Protein AF-A0A844GEV7-F1 (afdb_monomer_lite)

Secondary structure (DSSP, 8-state):
--GGGS------TTPPPHHHHHHH-HHHHHHHHHHHHS--GGGHHHHHHHHHT-TTS-TTTT--SSS----S-HHHHHHHHHHHTS---EE-TTS-EESS--TTHHHHHHHHHHHHHHHHHHHHHHHTTTTTTTTTB-S-SSTTSSS--B-HHHHHHHHHHHHHH-HHHHHHHHHHHHHHHTT-HHHHHHHHHTT---TT--B--SS--EEE--SS--EEB--SB--EEE--BS--EEEE-TTSBEEEEE--BS--EEEE--TT--GGGEEEEEETTEEEEEEE-TTS-EEEEEEEEETSB-TTSSB-TT---EEEETTS-EEEHHHHHHHHHT---SS--EEE--SS-------SS--EEE---

Sequence (365 aa):
MDLYQLPDAIGFGQVHDLRTAMAGDATLRKMMEDFVAAPDKSVLDTIIYRWTGSDGVSPNSRDPSMIYGHVMDARQLVTLEHLSGRGYLGTWCWGARDPNPHGKAAPVLIAEYEKFKKFFNAELQAQTLYAEDLAFINSSFSSASQGMAIDYAAMQTSLTTLALSNPDRVKLITSVLWDLALYNQQLEQKLTEFGLLRPDAGFGSDEAETLFGNAQDDILQGNKGNDLLYGSAGNDTYQFRLGDGSDRIYDSLGNDVLIFLSPEIKPDRLRLTRDATTVWLNIQDANGLDTGDRVQIDSFFDFDGNVAEGLIESIRFADGSSWSYVDLVNRLISSSTAGDDQLYGTPLDDRISGLDGNDRLYGYA

InterPro domains:
  IPR001343 RTX calcium-binding nonapeptide repeat [PF00353] (203-237)
  IPR001343 RTX calcium-binding nonapeptide repeat [PF00353] (243-258)
  IPR001343 RTX calcium-binding nonapeptide repeat [PF00353] (337-363)
  IPR010566 Haemolysin-type calcium binding-related [PF06594] (290-325)
  IPR011049 Serralysin-like metalloprotease, C-terminal [G3DSA:2.150.10.10] (132-263)
  IPR011049 Serralysin-like metalloprotease, C-terminal [G3DSA:2.150.10.10] (264-365)
  IPR011049 Serralysin-like metalloprotease, C-terminal [SSF51120] (203-262)
  IPR011049 Serralysin-like metalloprotease, C-terminal [SSF51120] (254-363)

Radius of gyration: 26.7 Å; chains: 1; bounding box: 76×41×74 Å

Organism: NCBI:txid2675226

Foldseek 3Di:
DPLVLFFWAEAAQQFFIQSVLCVVDVVLVVVRVVCLVPPDLVCLLVSLLVRLVLNPPAQQPQADPDDDHRQGGVSLQSSVCNRHVHQDWDADPVGDIGSHDDDPRSVVSVVVSVLVSLLRVLSRCCSGVCVVLQVQFPDGNYPPDPDTRGPLVVNLVSLVVCCVVPVQVSVVVLQSQVSNCSVPVVSVVSCLVQQEDHQQGQEHDLEEHEYEHHQEAEEHEHAAYAYEYEHEHYAYEYEDEQRNAHYEYAYFYHQYEYEYQYLQFDPVQWQWEDDQQKIKTFGAGPVRHTSNYIYIQGRCDDNLQHGHRSNHQKYAYNVGDIDGSVNVLVCQQANADQEEEEGEHHQDDDDHDNHHYNYHYYYHD

Structure (mmCIF, N/CA/C/O backbone):
data_AF-A0A844GEV7-F1
#
_entry.id   AF-A0A844GEV7-F1
#
loop_
_atom_site.group_PDB
_atom_site.id
_atom_site.type_symbol
_atom_site.label_atom_id
_atom_site.label_alt_id
_atom_site.label_comp_id
_atom_site.label_asym_id
_atom_site.label_entity_id
_atom_site.label_seq_id
_atom_site.pdbx_PDB_ins_code
_atom_site.Cartn_x
_atom_site.Cartn_y
_atom_site.Cartn_z
_atom_site.occupancy
_atom_site.B_iso_or_equiv
_atom_site.auth_seq_id
_atom_site.auth_comp_id
_atom_site.auth_asym_id
_atom_site.auth_atom_id
_atom_site.pdbx_PDB_model_num
ATOM 1 N N . MET A 1 1 ? 3.409 2.345 32.449 1.00 71.44 1 MET A N 1
ATOM 2 C CA . MET A 1 1 ? 3.868 3.498 31.637 1.00 71.44 1 MET A CA 1
ATOM 3 C C . MET A 1 1 ? 3.113 4.742 32.101 1.00 71.44 1 MET A C 1
ATOM 5 O O . MET A 1 1 ? 2.036 4.567 32.670 1.00 71.44 1 MET A O 1
ATOM 9 N N . ASP A 1 2 ? 3.624 5.969 31.943 1.00 87.31 2 ASP A N 1
ATOM 10 C CA . ASP A 1 2 ? 2.756 7.148 32.148 1.00 87.31 2 ASP A CA 1
ATOM 11 C C . ASP A 1 2 ? 1.681 7.187 31.043 1.00 87.31 2 ASP A C 1
ATOM 13 O O . ASP A 1 2 ? 1.944 6.766 29.920 1.00 87.31 2 ASP A O 1
ATOM 17 N N . LEU A 1 3 ? 0.466 7.655 31.342 1.00 87.81 3 LEU A N 1
ATOM 18 C CA . LEU A 1 3 ? -0.647 7.665 30.383 1.00 87.81 3 LEU A CA 1
ATOM 19 C C . LEU A 1 3 ? -0.323 8.517 29.143 1.00 87.81 3 LEU A C 1
ATOM 21 O O . LEU A 1 3 ? -0.722 8.168 28.037 1.00 87.81 3 LEU A O 1
ATOM 25 N N . TYR A 1 4 ? 0.442 9.598 29.314 1.00 86.19 4 TYR A N 1
ATOM 26 C CA . TYR A 1 4 ? 0.881 10.465 28.214 1.00 86.19 4 TYR A CA 1
ATOM 27 C C . TYR A 1 4 ? 1.943 9.834 27.307 1.00 86.19 4 TYR A C 1
ATOM 29 O O . TYR A 1 4 ? 2.192 10.350 26.223 1.00 86.19 4 TYR A O 1
ATOM 37 N N . GLN A 1 5 ? 2.564 8.735 27.739 1.00 88.31 5 GLN A N 1
ATOM 38 C CA . GLN A 1 5 ? 3.528 7.976 26.941 1.00 88.31 5 GLN A CA 1
ATOM 39 C C . GLN A 1 5 ? 2.863 6.866 26.116 1.00 88.31 5 GLN A C 1
ATOM 41 O O . GLN A 1 5 ? 3.530 6.250 25.291 1.00 88.31 5 GLN A O 1
ATOM 46 N N . LEU A 1 6 ? 1.575 6.589 26.347 1.00 94.56 6 LEU A N 1
ATOM 47 C CA . LEU A 1 6 ? 0.805 5.656 25.530 1.00 94.56 6 LEU A CA 1
ATOM 48 C C . LEU A 1 6 ? 0.245 6.368 24.290 1.00 94.56 6 LEU A C 1
ATOM 50 O O . LEU A 1 6 ? -0.102 7.557 24.378 1.00 94.56 6 LEU A O 1
ATOM 54 N N . PRO A 1 7 ? 0.136 5.657 23.152 1.00 94.62 7 PRO A N 1
ATOM 55 C CA . PRO A 1 7 ? -0.445 6.212 21.937 1.00 94.62 7 PRO A CA 1
ATOM 56 C C . PRO A 1 7 ? -1.907 6.614 22.164 1.00 94.62 7 PRO A C 1
ATOM 58 O O . PRO A 1 7 ? -2.608 6.043 23.005 1.00 94.62 7 PRO A O 1
ATOM 61 N N . ASP A 1 8 ? -2.344 7.623 21.420 1.00 94.75 8 ASP A N 1
ATOM 62 C CA . ASP A 1 8 ? -3.741 8.055 21.358 1.00 94.75 8 ASP A CA 1
ATOM 63 C C . ASP A 1 8 ? -4.373 7.640 20.022 1.00 94.75 8 ASP A C 1
ATOM 65 O O . ASP A 1 8 ? -3.666 7.257 19.092 1.00 94.75 8 ASP A O 1
ATOM 69 N N . ALA A 1 9 ? -5.692 7.705 19.924 1.00 95.25 9 ALA A N 1
ATOM 70 C CA . ALA A 1 9 ? -6.426 7.466 18.687 1.00 95.25 9 ALA A CA 1
ATOM 71 C C . ALA A 1 9 ? -7.697 8.311 18.695 1.00 95.25 9 ALA A C 1
ATOM 73 O O . ALA A 1 9 ? -8.333 8.477 19.747 1.00 95.25 9 ALA A O 1
ATOM 74 N N . ILE A 1 10 ? -8.065 8.840 17.529 1.00 92.62 10 ILE A N 1
ATOM 75 C CA . ILE A 1 10 ? -9.173 9.785 17.416 1.00 92.62 10 ILE A CA 1
ATOM 76 C C . ILE A 1 10 ? -10.499 9.063 17.677 1.00 92.62 10 ILE A C 1
ATOM 78 O O . ILE A 1 10 ? -10.861 8.097 17.004 1.00 92.62 10 ILE A O 1
ATOM 82 N N . GLY A 1 11 ? -11.256 9.563 18.654 1.00 92.44 11 GLY A N 1
ATOM 83 C CA . GLY A 1 11 ? -12.633 9.147 18.882 1.00 92.44 11 GLY A CA 1
ATOM 84 C C . GLY A 1 11 ? -13.587 9.802 17.880 1.00 92.44 11 GLY A C 1
ATOM 85 O O . GLY A 1 11 ? -13.490 10.998 17.600 1.00 92.44 11 GLY A O 1
ATOM 86 N N . PHE A 1 12 ? -14.543 9.031 17.361 1.00 92.62 12 PHE A N 1
ATOM 87 C CA . PHE A 1 12 ? -15.602 9.525 16.477 1.00 92.62 12 PHE A CA 1
ATOM 88 C C . PHE A 1 12 ? -16.979 9.364 17.121 1.00 92.62 12 PHE A C 1
ATOM 90 O O . PHE A 1 12 ? -17.209 8.453 17.917 1.00 92.62 12 PHE A O 1
ATOM 97 N N . GLY A 1 13 ? -17.919 10.229 16.731 1.00 93.50 13 GLY A N 1
ATOM 98 C CA . GLY A 1 13 ? -19.323 10.107 17.118 1.00 93.50 13 GLY A CA 1
ATOM 99 C C . GLY A 1 13 ? -19.510 10.140 18.634 1.00 93.50 13 GLY A C 1
ATOM 100 O O . GLY A 1 13 ? -19.402 11.197 19.251 1.00 93.50 13 GLY A O 1
ATOM 101 N N . GLN A 1 14 ? -19.847 8.990 19.218 1.00 95.25 14 GLN A N 1
ATOM 102 C CA . GLN A 1 14 ? -20.071 8.824 20.660 1.00 95.25 14 GLN A CA 1
ATOM 103 C C . GLN A 1 14 ? -18.844 8.284 21.410 1.00 95.25 14 GLN A C 1
ATOM 105 O O . GLN A 1 14 ? -18.887 8.153 22.632 1.00 95.25 14 GLN A O 1
ATOM 110 N N . VAL A 1 15 ? -17.765 7.953 20.701 1.00 96.88 15 VAL A N 1
ATOM 111 C CA . VAL A 1 15 ? -16.545 7.380 21.271 1.00 96.88 15 VAL A CA 1
ATOM 112 C C . VAL A 1 15 ? -15.576 8.507 21.629 1.00 96.88 15 VAL A C 1
ATOM 114 O O . VAL A 1 15 ? -15.276 9.364 20.802 1.00 96.88 15 VAL A O 1
ATOM 117 N N . HIS A 1 16 ? -15.082 8.510 22.867 1.00 96.06 16 HIS A N 1
ATOM 118 C CA . HIS A 1 16 ? -14.015 9.418 23.293 1.00 96.06 16 HIS A CA 1
ATOM 119 C C . HIS A 1 16 ? -12.656 8.970 22.747 1.00 96.06 16 HIS A C 1
ATOM 121 O O . HIS A 1 16 ? -12.431 7.772 22.576 1.00 96.06 16 HIS A O 1
ATOM 127 N N . ASP A 1 17 ? -11.731 9.917 22.570 1.00 96.00 17 ASP A N 1
ATOM 128 C CA . ASP A 1 17 ? -10.331 9.616 22.241 1.00 96.00 17 ASP A CA 1
ATOM 129 C C . ASP A 1 17 ? -9.760 8.531 23.164 1.00 96.00 17 ASP A C 1
ATOM 131 O O . ASP A 1 17 ? -10.066 8.488 24.367 1.00 96.00 17 ASP A O 1
ATOM 135 N N . LEU A 1 18 ? -8.922 7.660 22.606 1.00 97.25 18 LEU A N 1
ATOM 136 C CA . LEU A 1 18 ? -8.413 6.470 23.286 1.00 97.25 18 LEU A CA 1
ATOM 137 C C . LEU A 1 18 ? -7.748 6.803 24.623 1.00 97.25 18 LEU A C 1
ATOM 139 O O . LEU A 1 18 ? -8.006 6.134 25.626 1.00 97.25 18 LEU A O 1
ATOM 143 N N . ARG A 1 19 ? -6.945 7.866 24.688 1.00 95.25 19 ARG A N 1
ATOM 144 C CA . ARG A 1 19 ? -6.282 8.282 25.928 1.00 95.25 19 ARG A CA 1
ATOM 145 C C . ARG A 1 19 ? -7.276 8.737 26.990 1.00 95.25 19 ARG A C 1
ATOM 147 O O . ARG A 1 19 ? -7.096 8.419 28.168 1.00 95.25 19 ARG A O 1
ATOM 154 N N . THR A 1 20 ? -8.343 9.424 26.588 1.00 95.44 20 THR A N 1
ATOM 155 C CA . THR A 1 20 ? -9.432 9.808 27.499 1.00 95.44 20 THR A CA 1
ATOM 156 C C . THR A 1 20 ? -10.155 8.570 28.031 1.00 95.44 20 THR A C 1
ATOM 158 O O . THR A 1 20 ? -10.410 8.485 29.231 1.00 95.44 20 THR A O 1
ATOM 161 N N . ALA A 1 21 ? -10.420 7.573 27.181 1.00 97.25 21 ALA A N 1
ATOM 162 C CA . ALA A 1 21 ? -11.022 6.312 27.609 1.00 97.25 21 ALA A CA 1
ATOM 163 C C . ALA A 1 21 ? -10.110 5.529 28.576 1.00 97.25 21 ALA A C 1
ATOM 165 O O . ALA A 1 21 ? -10.558 5.095 29.638 1.00 97.25 21 ALA A O 1
ATOM 166 N N . MET A 1 22 ? -8.810 5.420 28.277 1.00 98.06 22 MET A N 1
ATOM 167 C CA . MET A 1 22 ? -7.817 4.762 29.141 1.00 98.06 22 MET A CA 1
ATOM 168 C C . MET A 1 22 ? -7.679 5.417 30.523 1.00 98.06 22 MET A C 1
ATOM 170 O O . MET A 1 22 ? -7.333 4.738 31.491 1.00 98.06 22 MET A O 1
ATOM 174 N N . ALA A 1 23 ? -7.949 6.721 30.648 1.00 96.62 23 ALA A N 1
ATOM 175 C CA . ALA A 1 23 ? -7.934 7.403 31.943 1.00 96.62 23 ALA A CA 1
ATOM 176 C C . ALA A 1 23 ? -9.019 6.870 32.899 1.00 96.62 23 ALA A C 1
ATOM 178 O O . ALA A 1 23 ? -8.811 6.857 34.114 1.00 96.62 23 ALA A O 1
ATOM 179 N N . GLY A 1 24 ? -10.160 6.428 32.356 1.00 96.38 24 GLY A N 1
ATOM 180 C CA . GLY A 1 24 ? -11.280 5.853 33.106 1.00 96.38 24 GLY A CA 1
ATOM 181 C C . GLY A 1 24 ? -11.317 4.320 33.134 1.00 96.38 24 GLY A C 1
ATOM 182 O O . GLY A 1 24 ? -12.058 3.755 33.937 1.00 96.38 24 GLY A O 1
ATOM 183 N N . ASP A 1 25 ? -10.524 3.646 32.297 1.00 97.88 25 ASP A N 1
ATOM 184 C CA . ASP A 1 25 ? -10.531 2.190 32.137 1.00 97.88 25 ASP A CA 1
ATOM 185 C C . ASP A 1 25 ? -9.122 1.588 32.280 1.00 97.88 25 ASP A C 1
ATOM 187 O O . ASP A 1 25 ? -8.310 1.570 31.350 1.00 97.88 25 ASP A O 1
ATOM 191 N N . ALA A 1 26 ? -8.843 1.042 33.468 1.00 97.38 26 ALA A N 1
ATOM 192 C CA . ALA A 1 26 ? -7.559 0.415 33.779 1.00 97.38 26 ALA A CA 1
ATOM 193 C C . ALA A 1 26 ? -7.278 -0.849 32.946 1.00 97.38 26 ALA A C 1
ATOM 195 O O . ALA A 1 26 ? -6.114 -1.167 32.701 1.00 97.38 26 ALA A O 1
ATOM 196 N N . THR A 1 27 ? -8.316 -1.565 32.504 1.00 98.00 27 THR A N 1
ATOM 197 C CA . THR A 1 27 ? -8.167 -2.753 31.656 1.00 98.00 27 THR A CA 1
ATOM 198 C C . THR A 1 27 ? -7.752 -2.345 30.251 1.00 98.00 27 THR A C 1
ATOM 200 O O . THR A 1 27 ? -6.778 -2.887 29.734 1.00 98.00 27 THR A O 1
ATOM 203 N N . LEU A 1 28 ? -8.420 -1.346 29.666 1.00 98.38 28 LEU A N 1
ATOM 204 C CA . LEU A 1 28 ? -8.047 -0.805 28.358 1.00 98.38 28 LEU A CA 1
ATOM 205 C C . LEU A 1 28 ? -6.627 -0.228 28.377 1.00 98.38 28 LEU A C 1
ATOM 207 O O . LEU A 1 28 ? -5.833 -0.508 27.481 1.00 98.38 28 LEU A O 1
ATOM 211 N N . ARG A 1 29 ? -6.274 0.510 29.439 1.00 98.12 29 ARG A N 1
ATOM 212 C CA . ARG A 1 29 ? -4.904 1.005 29.631 1.00 98.12 29 ARG A CA 1
ATOM 213 C C . ARG A 1 29 ? -3.891 -0.136 29.628 1.00 98.12 29 ARG A C 1
ATOM 215 O O . ARG A 1 29 ? -2.870 -0.031 28.957 1.00 98.12 29 ARG A O 1
ATOM 222 N N . LYS A 1 30 ? -4.164 -1.219 30.361 1.00 97.75 30 LYS A N 1
ATOM 223 C CA . LYS A 1 30 ? -3.258 -2.370 30.426 1.00 97.75 30 LYS A CA 1
ATOM 224 C C . LYS A 1 30 ? -3.105 -3.056 29.066 1.00 97.75 30 LYS A C 1
ATOM 226 O O . LYS A 1 30 ? -1.983 -3.360 28.680 1.00 97.75 30 LYS A O 1
ATOM 231 N N . MET A 1 31 ? -4.198 -3.227 28.321 1.00 98.06 31 MET A N 1
ATOM 232 C CA . MET A 1 31 ? -4.149 -3.767 26.957 1.00 98.06 31 MET A CA 1
ATOM 233 C C . MET A 1 31 ? -3.247 -2.928 26.042 1.00 98.06 31 MET A C 1
ATOM 235 O O . MET A 1 31 ? -2.478 -3.488 25.267 1.00 98.06 31 MET A O 1
ATOM 239 N N . MET A 1 32 ? -3.299 -1.597 26.159 1.00 97.81 32 MET A N 1
ATOM 240 C CA . MET A 1 32 ? -2.444 -0.709 25.369 1.00 97.81 32 MET A CA 1
ATOM 241 C C . MET A 1 32 ? -0.977 -0.749 25.815 1.00 97.81 32 MET A C 1
ATOM 243 O O . MET A 1 32 ? -0.087 -0.756 24.972 1.00 97.81 32 MET A O 1
ATOM 247 N N . GLU A 1 33 ? -0.703 -0.826 27.122 1.00 96.81 33 GLU A N 1
ATOM 248 C CA . GLU A 1 33 ? 0.663 -1.042 27.628 1.00 96.81 33 GLU A CA 1
ATOM 249 C C . GLU A 1 33 ? 1.269 -2.343 27.080 1.00 96.81 33 GLU A C 1
ATOM 251 O O . GLU A 1 33 ? 2.434 -2.354 26.682 1.00 96.81 33 GLU A O 1
ATOM 256 N N . ASP A 1 34 ? 0.480 -3.420 27.034 1.00 96.50 34 ASP A N 1
ATOM 257 C CA . ASP A 1 34 ? 0.918 -4.715 26.508 1.00 96.50 34 ASP A CA 1
ATOM 258 C C . ASP A 1 34 ? 1.128 -4.667 24.986 1.00 96.50 34 ASP A C 1
ATOM 260 O O . ASP A 1 34 ? 2.153 -5.144 24.502 1.00 96.50 34 ASP A O 1
ATOM 264 N N . PHE A 1 35 ? 0.223 -4.018 24.242 1.00 95.69 35 PHE A N 1
ATOM 265 C CA . PHE A 1 35 ? 0.368 -3.819 22.796 1.00 95.69 35 PHE A CA 1
ATOM 266 C C . PHE A 1 35 ? 1.614 -2.996 22.445 1.00 95.69 35 PHE A C 1
ATOM 268 O O . PHE A 1 35 ? 2.345 -3.352 21.530 1.00 95.69 35 PHE A O 1
ATOM 275 N N . VAL A 1 36 ? 1.905 -1.918 23.180 1.00 94.38 36 VAL A N 1
ATOM 276 C CA . VAL A 1 36 ? 3.114 -1.106 22.949 1.00 94.38 36 VAL A CA 1
ATOM 277 C C . VAL A 1 36 ? 4.386 -1.904 23.244 1.00 94.38 36 VAL A C 1
ATOM 279 O O . VAL A 1 36 ? 5.380 -1.762 22.534 1.00 94.38 36 VAL A O 1
ATOM 282 N N . ALA A 1 37 ? 4.371 -2.746 24.280 1.00 94.31 37 ALA A N 1
ATOM 283 C CA . ALA A 1 37 ? 5.520 -3.572 24.639 1.00 94.31 37 ALA A CA 1
ATOM 284 C C . ALA A 1 37 ? 5.788 -4.697 23.624 1.00 94.31 37 ALA A C 1
ATOM 286 O O . ALA A 1 37 ? 6.946 -5.044 23.389 1.00 94.31 37 ALA A O 1
ATOM 287 N N . ALA A 1 38 ? 4.733 -5.266 23.037 1.00 93.62 38 ALA A N 1
ATOM 288 C CA . ALA A 1 38 ? 4.812 -6.316 22.028 1.00 93.62 38 ALA A CA 1
ATOM 289 C C . ALA A 1 38 ? 3.649 -6.179 21.026 1.00 93.62 38 ALA A C 1
ATOM 291 O O . ALA A 1 38 ? 2.594 -6.786 21.231 1.00 93.62 38 ALA A O 1
ATOM 292 N N . PRO A 1 39 ? 3.823 -5.391 19.946 1.00 89.00 39 PRO A N 1
ATOM 293 C CA . PRO A 1 39 ? 2.755 -5.153 18.981 1.00 89.00 39 PRO A CA 1
ATOM 294 C C . PRO A 1 39 ? 2.286 -6.446 18.313 1.00 89.00 39 PRO A C 1
ATOM 296 O O . PRO A 1 39 ? 3.057 -7.125 17.636 1.00 89.00 39 PRO A O 1
ATOM 299 N N . ASP A 1 40 ? 1.001 -6.759 18.469 1.00 87.94 40 ASP A N 1
ATOM 300 C CA . ASP A 1 40 ? 0.340 -7.898 17.835 1.00 87.94 40 ASP A CA 1
ATOM 301 C C . ASP A 1 40 ? -0.991 -7.444 17.227 1.00 87.94 40 ASP A C 1
ATOM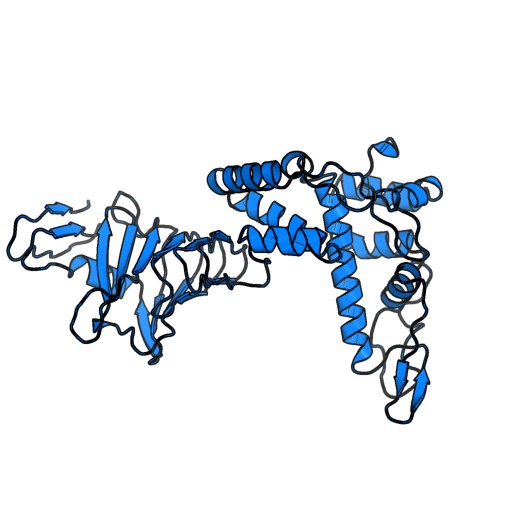 303 O O . ASP A 1 40 ? -1.913 -7.022 17.925 1.00 87.94 40 ASP A O 1
ATOM 307 N N . LYS A 1 41 ? -1.115 -7.537 15.900 1.00 83.81 41 LYS A N 1
ATOM 308 C CA . LYS A 1 41 ? -2.342 -7.139 15.199 1.00 83.81 41 LYS A CA 1
ATOM 309 C C . LYS A 1 41 ? -3.538 -8.026 15.566 1.00 83.81 41 LYS A C 1
ATOM 311 O O . LYS A 1 41 ? -4.676 -7.585 15.423 1.00 83.81 41 LYS A O 1
ATOM 316 N N . SER A 1 42 ? -3.308 -9.244 16.065 1.00 89.88 42 SER A N 1
ATOM 317 C CA . SER A 1 42 ? -4.376 -10.180 16.433 1.00 89.88 42 SER A CA 1
ATOM 318 C C . SER A 1 42 ? -5.225 -9.692 17.615 1.00 89.88 42 SER A C 1
ATOM 320 O O . SER A 1 42 ? -6.397 -10.056 17.725 1.00 89.88 42 SER A O 1
ATOM 322 N N . VAL A 1 43 ? -4.680 -8.815 18.469 1.00 96.75 43 VAL A N 1
ATOM 323 C CA . VAL A 1 43 ? -5.401 -8.282 19.637 1.00 96.75 43 VAL A CA 1
ATOM 324 C C . VAL A 1 43 ? -6.212 -7.019 19.336 1.00 96.75 43 VAL A C 1
ATOM 326 O O . VAL A 1 43 ? -6.990 -6.584 20.188 1.00 96.75 43 VAL A O 1
ATOM 329 N N . LEU A 1 44 ? -6.076 -6.438 18.137 1.00 97.06 44 LEU A N 1
ATOM 330 C CA . LEU A 1 44 ? -6.694 -5.154 17.786 1.00 97.06 44 LEU A CA 1
ATOM 331 C C . LEU A 1 44 ? -8.214 -5.174 17.927 1.00 97.06 44 LEU A C 1
ATOM 333 O O . LEU A 1 44 ? -8.765 -4.243 18.505 1.00 97.06 44 LEU A O 1
ATOM 337 N N . ASP A 1 45 ? -8.888 -6.239 17.485 1.00 98.19 45 ASP A N 1
ATOM 338 C CA . ASP A 1 45 ? -10.346 -6.348 17.623 1.00 98.19 45 ASP A CA 1
ATOM 339 C C . ASP A 1 45 ? -10.761 -6.263 19.102 1.00 98.19 45 ASP A C 1
ATOM 341 O O . ASP A 1 45 ? -11.693 -5.547 19.455 1.00 98.19 45 ASP A O 1
ATOM 345 N N . THR A 1 46 ? -10.020 -6.928 19.995 1.00 98.44 46 THR A N 1
ATOM 346 C CA . THR A 1 46 ? -10.304 -6.920 21.441 1.00 98.44 46 THR A CA 1
ATOM 347 C C . THR A 1 46 ? -10.124 -5.525 22.039 1.00 98.44 46 THR A C 1
ATOM 349 O O . THR A 1 46 ? -10.965 -5.076 22.820 1.00 98.44 46 THR A O 1
ATOM 352 N N . ILE A 1 47 ? -9.058 -4.822 21.646 1.00 98.75 47 ILE A N 1
ATOM 353 C CA . ILE A 1 47 ? -8.794 -3.444 22.075 1.00 98.75 47 ILE A CA 1
ATOM 354 C C . ILE A 1 47 ? -9.896 -2.513 21.566 1.00 98.75 47 ILE A C 1
ATOM 356 O O . ILE A 1 47 ? -10.467 -1.759 22.352 1.00 98.75 47 ILE A O 1
ATOM 360 N N . ILE A 1 48 ? -10.233 -2.597 20.277 1.00 98.81 48 ILE A N 1
ATOM 361 C CA . ILE A 1 48 ? -11.271 -1.780 19.642 1.00 98.81 48 ILE A CA 1
ATOM 362 C C . ILE A 1 48 ? -12.620 -2.017 20.320 1.00 98.81 48 ILE A C 1
ATOM 364 O O . ILE A 1 48 ? -13.307 -1.053 20.659 1.00 98.81 48 ILE A O 1
ATOM 368 N N . TYR A 1 49 ? -13.007 -3.270 20.569 1.00 98.81 49 TYR A N 1
ATOM 369 C CA . TYR A 1 49 ? -14.280 -3.567 21.224 1.00 98.81 49 TYR A CA 1
ATOM 370 C C . TYR A 1 49 ? -14.338 -3.006 22.640 1.00 98.81 49 TYR A C 1
ATOM 372 O O . TYR A 1 49 ? -15.358 -2.441 23.032 1.00 98.81 49 TYR A O 1
ATOM 380 N N . ARG A 1 50 ? -13.243 -3.097 23.402 1.00 98.62 50 ARG A N 1
ATOM 381 C CA . ARG A 1 50 ? -13.192 -2.520 24.747 1.00 98.62 50 ARG A CA 1
ATOM 382 C C . ARG A 1 50 ? -13.251 -0.995 24.709 1.00 98.62 50 ARG A C 1
ATOM 384 O O . ARG A 1 50 ? -14.029 -0.397 25.444 1.00 98.62 50 ARG A O 1
ATOM 391 N N . TRP A 1 51 ? -12.459 -0.377 23.836 1.00 98.69 51 TRP A N 1
ATOM 392 C CA . TRP A 1 51 ? -12.397 1.075 23.678 1.00 98.69 51 TRP A CA 1
ATOM 393 C C . TRP A 1 51 ? -13.739 1.668 23.245 1.00 98.69 51 TRP A C 1
ATOM 395 O O . TRP A 1 51 ? -14.196 2.659 23.810 1.00 98.69 51 TRP A O 1
ATOM 405 N N . THR A 1 52 ? -14.399 1.027 22.282 1.00 98.38 52 THR A N 1
ATOM 406 C CA . THR A 1 52 ? -15.684 1.487 21.742 1.00 98.38 52 THR A CA 1
ATOM 407 C C . THR A 1 52 ? -16.886 1.018 22.565 1.00 98.38 52 THR A C 1
ATOM 409 O O . THR A 1 52 ? -18.011 1.409 22.262 1.00 98.38 52 THR A O 1
ATOM 412 N N . GLY A 1 53 ? -16.683 0.210 23.612 1.00 97.94 53 GLY A N 1
ATOM 413 C CA . GLY A 1 53 ? -17.744 -0.275 24.500 1.00 97.94 53 GLY A CA 1
ATOM 414 C C . GLY A 1 53 ? -18.645 -1.354 23.887 1.00 97.94 53 GLY A C 1
ATOM 415 O O . GLY A 1 53 ? -19.798 -1.490 24.295 1.00 97.94 53 GLY A O 1
ATOM 416 N N . SER A 1 54 ? -18.158 -2.101 22.892 1.00 98.25 54 SER A N 1
ATOM 417 C CA . SER A 1 54 ? -18.879 -3.218 22.263 1.00 98.25 54 SER A CA 1
ATOM 418 C C . SER A 1 54 ? -18.432 -4.601 22.762 1.00 98.25 54 SER A C 1
ATOM 420 O O . SER A 1 54 ? -19.042 -5.603 22.401 1.00 98.25 54 SER A O 1
ATOM 422 N N . ASP A 1 55 ? -17.432 -4.691 23.641 1.00 97.94 55 ASP A N 1
ATOM 423 C CA . ASP A 1 55 ? -16.883 -5.944 24.190 1.00 97.94 55 ASP A CA 1
ATOM 424 C C . ASP A 1 55 ? -17.909 -6.826 24.926 1.00 97.94 55 ASP A C 1
ATOM 426 O O . ASP A 1 55 ? -17.795 -8.053 24.906 1.00 97.94 55 ASP A O 1
ATOM 430 N N . GLY A 1 56 ? -18.937 -6.223 25.529 1.00 97.56 56 GLY A N 1
ATOM 431 C CA . GLY A 1 56 ? -20.045 -6.931 26.183 1.00 97.56 56 GLY A CA 1
ATOM 432 C C . GLY A 1 56 ? -21.142 -7.459 25.245 1.00 97.56 56 GLY A C 1
ATOM 433 O O . GLY A 1 56 ? -22.076 -8.117 25.711 1.00 97.56 56 GLY A O 1
ATOM 434 N N . VAL A 1 57 ? -21.078 -7.171 23.942 1.00 98.19 57 VAL A N 1
ATOM 435 C CA . VAL A 1 57 ? -22.105 -7.574 22.967 1.00 98.19 57 VAL A CA 1
ATOM 436 C C . VAL A 1 57 ? -21.886 -9.026 22.537 1.00 98.19 57 VAL A C 1
ATOM 438 O O . VAL A 1 57 ? -20.789 -9.427 22.152 1.00 98.19 57 VAL A O 1
ATOM 441 N N . SER A 1 58 ? -22.948 -9.839 22.571 1.00 97.94 58 SER A N 1
ATOM 442 C CA . SER A 1 58 ? -22.876 -11.222 22.086 1.00 97.94 58 SER A CA 1
ATOM 443 C C . SER A 1 58 ? -22.717 -11.244 20.556 1.00 97.94 58 SER A C 1
ATOM 445 O O . SER A 1 58 ? -23.533 -10.599 19.890 1.00 97.94 58 SER A O 1
ATOM 447 N N . PRO A 1 59 ? -21.760 -12.007 19.982 1.00 96.62 59 PRO A N 1
ATOM 448 C CA . PRO A 1 59 ? -21.440 -11.968 18.547 1.00 96.62 59 PRO A CA 1
ATOM 449 C C . PRO A 1 59 ? -22.625 -12.213 17.606 1.00 96.62 59 PRO A C 1
ATOM 451 O O . PRO A 1 59 ? -22.671 -11.649 16.521 1.00 96.62 59 PRO A O 1
ATOM 454 N N . ASN A 1 60 ? -23.616 -12.994 18.042 1.00 95.94 60 ASN A N 1
ATOM 455 C CA . ASN A 1 60 ? -24.771 -13.372 17.219 1.00 95.94 60 ASN A CA 1
ATOM 456 C C . ASN A 1 60 ? -26.031 -12.551 17.560 1.00 95.94 60 ASN A C 1
ATOM 458 O O . ASN A 1 60 ? -27.109 -12.795 17.027 1.00 95.94 60 ASN A O 1
ATOM 462 N N . SER A 1 61 ? -25.937 -11.583 18.481 1.00 95.94 61 SER A N 1
ATOM 463 C CA . SER A 1 61 ? -27.105 -10.821 18.966 1.00 95.94 61 SER A CA 1
ATOM 464 C C . SER A 1 61 ? -27.742 -9.908 17.918 1.00 95.94 61 SER A C 1
ATOM 466 O O . SER A 1 61 ? -28.866 -9.443 18.110 1.00 95.94 61 SER A O 1
ATOM 468 N N . ARG A 1 62 ? -27.033 -9.654 16.816 1.00 95.19 62 ARG A N 1
ATOM 469 C CA . ARG A 1 62 ? -27.483 -8.834 15.687 1.00 95.19 62 ARG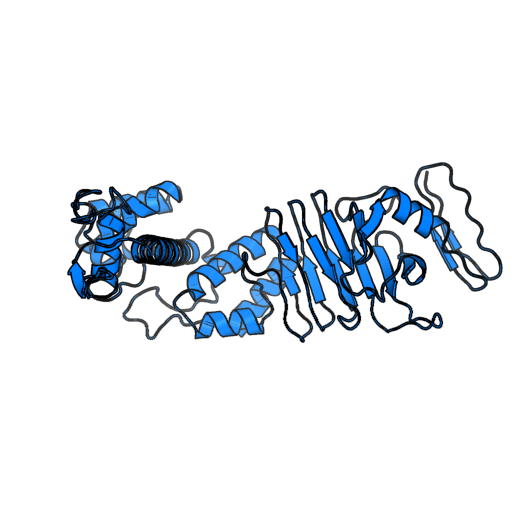 A CA 1
ATOM 470 C C . ARG A 1 62 ? -27.627 -9.655 14.407 1.00 95.19 62 ARG A C 1
ATOM 472 O O . ARG A 1 62 ? -27.560 -9.098 13.316 1.00 95.19 62 ARG A O 1
ATOM 479 N N . ASP A 1 63 ? -27.851 -10.962 14.534 1.00 94.25 63 ASP A N 1
ATOM 480 C CA . ASP A 1 63 ? -28.169 -11.803 13.384 1.00 94.25 63 ASP A CA 1
ATOM 481 C C . ASP A 1 63 ? -29.521 -11.393 12.758 1.00 94.25 63 ASP A C 1
ATOM 483 O O . ASP A 1 63 ? -30.456 -11.012 13.478 1.00 94.25 63 ASP A O 1
ATOM 487 N N . PRO A 1 64 ? -29.648 -11.453 11.419 1.00 88.44 64 PRO A N 1
ATOM 488 C CA . PRO A 1 64 ? -30.892 -11.204 10.706 1.00 88.44 64 PRO A CA 1
ATOM 489 C C . PRO A 1 64 ? -32.070 -11.955 11.323 1.00 88.44 64 PRO A C 1
ATOM 491 O O . PRO A 1 64 ? -31.996 -13.147 11.617 1.00 88.44 64 PRO A O 1
ATOM 494 N N . SER A 1 65 ? -33.206 -11.271 11.449 1.00 82.25 65 SER A N 1
ATOM 495 C CA . SER A 1 65 ? -34.422 -11.880 11.999 1.00 82.25 65 SER A CA 1
ATOM 496 C C . SER A 1 65 ? -35.070 -12.914 11.062 1.00 82.25 65 SER A C 1
ATOM 498 O O . SER A 1 65 ? -35.955 -13.665 11.477 1.00 82.25 65 SER A O 1
ATOM 500 N N . MET A 1 66 ? -34.664 -12.938 9.786 1.00 84.25 66 MET A N 1
ATOM 501 C CA . MET A 1 66 ? -35.275 -13.727 8.713 1.00 84.25 66 MET A CA 1
ATOM 502 C C . MET A 1 66 ? -34.241 -14.135 7.652 1.00 84.25 66 MET A C 1
ATOM 504 O O . MET A 1 66 ? -33.243 -13.447 7.466 1.00 84.25 66 MET A O 1
ATOM 508 N N . ILE A 1 67 ? -34.553 -15.188 6.879 1.00 85.31 67 ILE A N 1
ATOM 509 C CA . ILE A 1 67 ? -33.866 -15.673 5.656 1.00 85.31 67 ILE A CA 1
ATOM 510 C C . ILE A 1 67 ? -32.414 -16.130 5.843 1.00 85.31 67 ILE A C 1
ATOM 512 O O . ILE A 1 67 ? -32.083 -17.263 5.501 1.00 85.31 67 ILE A O 1
ATOM 516 N N . TYR A 1 68 ? -31.545 -15.243 6.306 1.00 82.50 68 TYR A N 1
ATOM 517 C CA . TYR A 1 68 ? -30.121 -15.481 6.466 1.00 82.50 68 TYR A CA 1
ATOM 518 C C . TYR A 1 68 ? -29.822 -15.976 7.885 1.00 82.50 68 TYR A C 1
ATOM 520 O O . TYR A 1 68 ? -30.544 -15.654 8.826 1.00 82.50 68 TYR A O 1
ATOM 528 N N . GLY A 1 69 ? -28.764 -16.776 8.021 1.00 87.75 69 GLY A N 1
ATOM 529 C CA . GLY A 1 69 ? -28.192 -17.122 9.323 1.00 87.75 69 GLY A CA 1
ATOM 530 C C . GLY A 1 69 ? -27.253 -16.023 9.821 1.00 87.75 69 GLY A C 1
ATOM 531 O O . GLY A 1 69 ? -27.462 -14.845 9.543 1.00 87.75 69 GLY A O 1
ATOM 532 N N . HIS A 1 70 ? -26.183 -16.420 10.504 1.00 93.19 70 HIS A N 1
ATOM 533 C CA . HIS A 1 70 ? -25.124 -15.503 10.913 1.00 93.19 70 HIS A CA 1
ATOM 534 C C . HIS A 1 70 ? -24.434 -14.861 9.700 1.00 93.19 70 HIS A C 1
ATOM 536 O O . HIS A 1 70 ? -24.080 -15.560 8.747 1.00 93.19 70 HIS A O 1
ATOM 542 N N . VAL A 1 71 ? -24.247 -13.539 9.734 1.00 92.00 71 VAL A N 1
ATOM 543 C CA . VAL A 1 71 ? -23.671 -12.770 8.611 1.00 92.00 71 VAL A CA 1
ATOM 544 C C . VAL A 1 71 ? -22.534 -11.833 9.004 1.00 92.00 71 VAL A C 1
ATOM 546 O O . VAL A 1 71 ? -21.764 -11.457 8.126 1.00 92.00 71 VAL A O 1
ATOM 549 N N . MET A 1 72 ? -22.430 -11.436 10.274 1.00 94.69 72 MET A N 1
ATOM 550 C CA . MET A 1 72 ? -21.321 -10.640 10.803 1.00 94.69 72 MET A CA 1
ATOM 551 C C . MET A 1 72 ? -21.297 -10.693 12.330 1.00 94.69 72 MET A C 1
ATOM 553 O O . MET A 1 72 ? -22.336 -10.902 12.955 1.00 94.69 72 MET A O 1
ATOM 557 N N . ASP A 1 73 ? -20.140 -10.419 12.928 1.00 97.38 73 ASP A N 1
ATOM 558 C CA . ASP A 1 73 ? -20.033 -10.253 14.375 1.00 97.38 73 ASP A CA 1
ATOM 559 C C . ASP A 1 73 ? -20.743 -8.962 14.819 1.00 97.38 73 ASP A C 1
ATOM 561 O O . ASP A 1 73 ? -20.412 -7.854 14.388 1.00 97.38 73 ASP A O 1
ATOM 565 N N . ALA A 1 74 ? -21.720 -9.092 15.712 1.00 98.06 74 ALA A N 1
ATOM 566 C CA . ALA A 1 74 ? -22.483 -7.977 16.259 1.00 98.06 74 ALA A CA 1
ATOM 567 C C . ALA A 1 74 ? -21.611 -6.902 16.928 1.00 98.06 74 ALA A C 1
ATOM 569 O O . ALA A 1 74 ? -22.000 -5.734 16.946 1.00 98.06 74 ALA A O 1
ATOM 570 N N . ARG A 1 75 ? -20.437 -7.263 17.462 1.00 98.69 75 ARG A N 1
ATOM 571 C CA . ARG A 1 75 ? -19.508 -6.311 18.089 1.00 98.69 75 ARG A CA 1
ATOM 572 C C . ARG A 1 75 ? -18.942 -5.327 17.072 1.00 98.69 75 ARG A C 1
ATOM 574 O O . ARG A 1 75 ? -18.852 -4.142 17.379 1.00 98.69 75 ARG A O 1
ATOM 581 N N . GLN A 1 76 ? -18.664 -5.786 15.848 1.00 98.56 76 GLN A N 1
ATOM 582 C CA . GLN A 1 76 ? -18.238 -4.925 14.738 1.00 98.56 76 GLN A CA 1
ATOM 583 C C . GLN A 1 76 ? -19.325 -3.907 14.391 1.00 98.56 76 GLN A C 1
ATOM 585 O O . GLN A 1 76 ? -19.046 -2.717 14.256 1.00 98.56 76 GLN A O 1
ATOM 590 N N . LEU A 1 77 ? -20.582 -4.360 14.307 1.00 98.38 77 LEU A N 1
ATOM 591 C CA . LEU A 1 77 ? -21.715 -3.479 14.029 1.00 98.38 77 LEU A CA 1
ATOM 592 C C . LEU A 1 77 ? -21.864 -2.409 15.109 1.00 98.38 77 LEU A C 1
ATOM 594 O O . LEU A 1 77 ? -21.933 -1.228 14.788 1.00 98.38 77 LEU A O 1
ATOM 598 N N . VAL A 1 78 ? -21.893 -2.816 16.380 1.00 98.56 78 VAL A N 1
ATOM 599 C CA . VAL A 1 78 ? -22.080 -1.885 17.501 1.00 98.56 78 VAL A CA 1
ATOM 600 C C . VAL A 1 78 ? -20.918 -0.893 17.593 1.00 98.56 78 VAL A C 1
ATOM 602 O O . VAL A 1 78 ? -21.148 0.288 17.842 1.00 98.56 78 VAL A O 1
ATOM 605 N N . THR A 1 79 ? -19.686 -1.323 17.300 1.00 98.69 79 THR A N 1
ATOM 606 C CA . THR A 1 79 ? -18.544 -0.410 17.160 1.00 98.69 79 THR A CA 1
ATOM 607 C C . THR A 1 79 ? -18.810 0.669 16.104 1.00 98.69 79 THR A C 1
ATOM 609 O O . THR A 1 79 ? -18.662 1.854 16.405 1.00 98.69 79 THR A O 1
ATOM 612 N N . LEU A 1 80 ? -19.261 0.304 14.899 1.00 98.44 80 LEU A N 1
ATOM 613 C CA . LEU A 1 80 ? -19.593 1.281 13.850 1.00 98.44 80 LEU A CA 1
ATOM 614 C C . LEU A 1 80 ? -20.760 2.202 14.245 1.00 98.44 80 LEU A C 1
ATOM 616 O O . LEU A 1 80 ? -20.756 3.392 13.921 1.00 98.44 80 LEU A O 1
ATOM 620 N N . GLU A 1 81 ? -21.756 1.683 14.964 1.00 98.38 81 GLU A N 1
ATOM 621 C CA . GLU A 1 81 ? -22.884 2.477 15.463 1.00 98.38 81 GLU A CA 1
ATOM 622 C C . GLU A 1 81 ? -22.427 3.540 16.474 1.00 98.38 81 GLU A C 1
ATOM 624 O O . GLU A 1 81 ? -22.856 4.694 16.392 1.00 98.38 81 GLU A O 1
ATOM 629 N N . HIS A 1 82 ? -21.512 3.193 17.383 1.00 98.44 82 HIS A N 1
ATOM 630 C CA . HIS A 1 82 ? -20.938 4.142 18.339 1.00 98.44 82 HIS A CA 1
ATOM 631 C C . HIS A 1 82 ? -20.029 5.174 17.654 1.00 98.44 82 HIS A C 1
ATOM 633 O O . HIS A 1 82 ? -20.165 6.372 17.913 1.00 98.44 82 HIS A O 1
ATOM 639 N N . LEU A 1 83 ? -19.161 4.742 16.730 1.00 97.19 83 LEU A N 1
ATOM 640 C CA . LEU A 1 83 ? -18.258 5.627 15.978 1.00 97.19 83 LEU A CA 1
ATOM 641 C C . LEU A 1 83 ? -19.013 6.615 15.080 1.00 97.19 83 LEU A C 1
ATOM 643 O O . LEU A 1 83 ? -18.626 7.772 14.953 1.00 97.19 83 LEU A O 1
ATOM 647 N N . SER A 1 84 ? -20.122 6.190 14.475 1.00 96.25 84 SER A N 1
ATOM 648 C CA . SER A 1 84 ? -20.976 7.075 13.669 1.00 96.25 84 SER A CA 1
ATOM 649 C C . SER A 1 84 ? -21.980 7.878 14.505 1.00 96.25 84 SER A C 1
ATOM 651 O O . SER A 1 84 ? -22.596 8.827 14.009 1.00 96.25 84 SER A O 1
ATOM 653 N N . GLY A 1 85 ? -22.183 7.486 15.767 1.00 96.56 85 GLY A N 1
ATOM 654 C CA . GLY A 1 85 ? -23.226 8.003 16.649 1.00 96.56 85 GLY A CA 1
ATOM 655 C C . GLY A 1 85 ? -24.650 7.691 16.178 1.00 96.56 85 GLY A C 1
ATOM 656 O O . GLY A 1 85 ? -25.589 8.390 16.572 1.00 96.56 85 GLY A O 1
ATOM 657 N N . ARG A 1 86 ? -24.827 6.692 15.304 1.00 95.81 86 ARG A N 1
ATOM 658 C CA . ARG A 1 86 ? -26.110 6.328 14.690 1.00 95.81 86 ARG A CA 1
ATOM 659 C C . ARG A 1 86 ? -26.269 4.814 14.609 1.00 95.81 86 ARG A C 1
ATOM 661 O O . ARG A 1 86 ? -25.400 4.118 14.104 1.00 95.81 86 ARG A O 1
ATOM 668 N N . GLY A 1 87 ? -27.431 4.319 15.031 1.00 95.69 87 GLY A N 1
ATOM 669 C CA . GLY A 1 87 ? -27.794 2.911 14.863 1.00 95.69 87 GLY A CA 1
ATOM 670 C C . GLY A 1 87 ? -27.999 2.532 13.394 1.00 95.69 87 GLY A C 1
ATOM 671 O O . GLY A 1 87 ? -28.518 3.326 12.601 1.00 95.69 87 GLY A O 1
ATOM 672 N N . TYR A 1 88 ? -27.641 1.301 13.042 1.00 96.25 88 TYR A N 1
ATOM 673 C CA . TYR A 1 88 ? -27.941 0.721 11.743 1.00 96.25 88 TYR A CA 1
ATOM 674 C C . TYR A 1 88 ? -29.442 0.442 11.616 1.00 96.25 88 TYR A C 1
ATOM 676 O O . TYR A 1 88 ? -30.097 -0.030 12.546 1.00 96.25 88 TYR A O 1
ATOM 684 N N . LEU A 1 89 ? -29.996 0.717 10.434 1.00 95.00 89 LEU A N 1
ATOM 685 C CA . LEU A 1 89 ? -31.376 0.364 10.118 1.00 95.00 89 LEU A CA 1
ATOM 686 C C . LEU A 1 89 ? -31.527 0.056 8.625 1.00 95.00 89 LEU A C 1
ATOM 688 O O . LEU A 1 89 ? -31.654 0.959 7.786 1.00 95.00 89 LEU A O 1
ATOM 692 N N . GLY A 1 90 ? -31.524 -1.237 8.313 1.00 91.81 90 GLY A N 1
ATOM 693 C CA . GLY A 1 90 ? -31.685 -1.794 6.977 1.00 91.81 90 GLY A CA 1
ATOM 694 C C . GLY A 1 90 ? -33.142 -1.860 6.521 1.00 91.81 90 GLY A C 1
ATOM 695 O O . GLY A 1 90 ? -34.078 -1.579 7.276 1.00 91.81 90 GLY A O 1
ATOM 696 N N . THR A 1 91 ? -33.331 -2.216 5.251 1.00 91.50 91 THR A N 1
ATOM 697 C CA . THR A 1 91 ? -34.651 -2.478 4.669 1.00 91.50 91 THR A CA 1
ATOM 698 C C . THR A 1 91 ? -34.586 -3.745 3.829 1.00 91.50 91 THR A C 1
ATOM 700 O O . THR A 1 91 ? -33.759 -3.851 2.921 1.00 91.50 91 THR A O 1
ATOM 703 N N . TRP A 1 92 ? -35.488 -4.682 4.096 1.00 88.44 92 TRP A N 1
ATOM 704 C CA . TRP A 1 92 ? -35.688 -5.869 3.275 1.00 88.44 92 TRP A CA 1
ATOM 705 C C . TRP A 1 92 ? -36.217 -5.502 1.885 1.00 88.44 92 TRP A C 1
ATOM 707 O O . TRP A 1 92 ? -36.841 -4.458 1.698 1.00 88.44 92 TRP A O 1
ATOM 717 N N . CYS A 1 93 ? -36.044 -6.382 0.894 1.00 88.06 93 CYS A N 1
ATOM 718 C CA . CYS A 1 93 ? -36.515 -6.123 -0.474 1.00 88.06 93 CYS A CA 1
ATOM 719 C C . CYS A 1 93 ? -38.046 -5.974 -0.591 1.00 88.06 93 CYS A C 1
ATOM 721 O O . CYS A 1 93 ? -38.529 -5.442 -1.586 1.00 88.06 93 CYS A O 1
ATOM 723 N N . TRP A 1 94 ? -38.799 -6.383 0.436 1.00 89.88 94 TRP A N 1
ATOM 724 C CA . TRP A 1 94 ? -40.245 -6.163 0.569 1.00 89.88 94 TRP A CA 1
ATOM 725 C C . TRP A 1 94 ? -40.621 -4.974 1.477 1.00 89.88 94 TRP A C 1
ATOM 727 O O . TRP A 1 94 ? -41.787 -4.815 1.829 1.00 89.88 94 TRP A O 1
ATOM 737 N N . GLY A 1 95 ? -39.660 -4.137 1.880 1.00 91.38 95 GLY A N 1
ATOM 738 C CA . GLY A 1 95 ? -39.906 -2.861 2.566 1.00 91.38 95 GLY A CA 1
ATOM 739 C C . GLY A 1 95 ? -39.909 -2.894 4.099 1.00 91.38 95 GLY A C 1
ATOM 740 O O . GLY A 1 95 ? -39.968 -1.833 4.718 1.00 91.38 95 GLY A O 1
ATOM 741 N N . ALA A 1 96 ? -39.817 -4.066 4.737 1.00 92.38 96 ALA A N 1
ATOM 742 C CA . ALA A 1 96 ? -39.716 -4.150 6.197 1.00 92.38 96 ALA A CA 1
ATOM 743 C C . ALA A 1 96 ? -38.374 -3.583 6.693 1.00 92.38 96 ALA A C 1
ATOM 745 O O . ALA A 1 96 ? -37.334 -3.850 6.093 1.00 92.38 96 ALA A O 1
ATOM 746 N N . ARG A 1 97 ? -38.394 -2.816 7.788 1.00 92.94 97 ARG A N 1
ATOM 747 C CA . ARG A 1 97 ? -37.187 -2.255 8.419 1.00 92.94 97 ARG A CA 1
ATOM 748 C C . ARG A 1 97 ? -36.612 -3.252 9.419 1.00 92.94 97 ARG A C 1
ATOM 750 O O . ARG A 1 97 ? -37.378 -3.854 10.168 1.00 92.94 97 ARG A O 1
ATOM 757 N N . ASP A 1 98 ? -35.292 -3.390 9.445 1.00 92.75 98 ASP A N 1
ATOM 758 C CA . ASP A 1 98 ? -34.593 -4.329 10.326 1.00 92.75 98 ASP A CA 1
ATOM 759 C C . ASP A 1 98 ? -33.349 -3.657 10.929 1.00 92.75 98 ASP A C 1
ATOM 761 O O . ASP A 1 98 ? -32.525 -3.126 10.175 1.00 92.75 98 ASP A O 1
ATOM 765 N N . PRO A 1 99 ? -33.206 -3.606 12.266 1.00 93.69 99 PRO A N 1
ATOM 766 C CA . PRO A 1 99 ? -31.988 -3.110 12.898 1.00 93.69 99 PRO A CA 1
ATOM 767 C C . PRO A 1 99 ? -30.807 -4.079 12.742 1.00 93.69 99 PRO A C 1
ATOM 769 O O . PRO A 1 99 ? -29.700 -3.737 13.146 1.00 93.69 99 PRO A O 1
ATOM 772 N N . ASN A 1 100 ? -31.004 -5.270 12.176 1.00 94.75 100 ASN A N 1
ATOM 773 C CA . ASN A 1 100 ? -29.952 -6.251 11.965 1.00 94.75 100 ASN A CA 1
ATOM 774 C C . ASN A 1 100 ? -29.533 -6.293 10.486 1.00 94.75 100 ASN A C 1
ATOM 776 O O . ASN A 1 100 ? -30.386 -6.317 9.591 1.00 94.75 100 ASN A O 1
ATOM 780 N N . PRO A 1 101 ? -28.224 -6.266 10.198 1.00 93.94 101 PRO A N 1
ATOM 781 C CA . PRO A 1 101 ? -27.715 -6.239 8.837 1.00 93.94 101 PRO A CA 1
ATOM 782 C C . PRO A 1 101 ? -27.954 -7.572 8.145 1.00 93.94 101 PRO A C 1
ATOM 784 O O . PRO A 1 101 ? -27.836 -8.627 8.751 1.00 93.94 101 PRO A O 1
ATOM 787 N N . HIS A 1 102 ? -28.274 -7.524 6.855 1.00 89.62 102 HIS A N 1
ATOM 788 C CA . HIS A 1 102 ? -28.623 -8.700 6.060 1.00 89.62 102 HIS A CA 1
ATOM 789 C C . HIS A 1 102 ? -28.174 -8.550 4.599 1.00 89.62 102 HIS A C 1
ATOM 791 O O . HIS A 1 102 ? -27.924 -7.441 4.111 1.00 89.62 102 HIS A O 1
ATOM 797 N N . GLY A 1 103 ? -28.131 -9.663 3.857 1.00 83.50 103 GLY A N 1
ATOM 798 C CA . GLY A 1 103 ? -27.839 -9.674 2.420 1.00 83.50 103 GLY A CA 1
ATOM 799 C C . GLY A 1 103 ? -26.560 -8.904 2.064 1.00 83.50 103 GLY A C 1
ATOM 800 O O . GLY A 1 103 ? -25.489 -9.197 2.580 1.00 83.50 103 GLY A O 1
ATOM 801 N N . LYS A 1 104 ? -26.677 -7.892 1.193 1.00 85.62 104 LYS A N 1
ATOM 802 C CA . LYS A 1 104 ? -25.539 -7.074 0.732 1.00 85.62 104 LYS A CA 1
ATOM 803 C C . LYS A 1 104 ? -25.014 -6.066 1.763 1.00 85.62 104 LYS A C 1
ATOM 805 O O . LYS A 1 104 ? -23.942 -5.518 1.546 1.00 85.62 104 LYS A O 1
ATOM 810 N N . ALA A 1 105 ? -25.744 -5.795 2.846 1.00 89.69 105 ALA A N 1
ATOM 811 C CA . ALA A 1 105 ? -25.312 -4.806 3.833 1.00 89.69 105 ALA A CA 1
ATOM 812 C C . ALA A 1 105 ? -24.191 -5.335 4.736 1.00 89.69 105 ALA A C 1
ATOM 814 O O . ALA A 1 105 ? -23.264 -4.591 5.036 1.00 89.69 105 ALA A O 1
ATOM 815 N N . ALA A 1 106 ? -24.252 -6.610 5.137 1.00 90.50 106 ALA A N 1
ATOM 816 C CA . ALA A 1 106 ? -23.272 -7.186 6.058 1.00 90.50 106 ALA A CA 1
ATOM 817 C C . ALA A 1 106 ? -21.830 -7.138 5.507 1.00 90.50 106 ALA A C 1
ATOM 819 O O . ALA A 1 106 ? -20.975 -6.612 6.212 1.00 90.50 106 ALA A O 1
ATOM 820 N N . PRO A 1 107 ? -21.541 -7.535 4.247 1.00 85.94 107 PRO A N 1
ATOM 821 C CA . PRO A 1 107 ? -20.191 -7.396 3.693 1.00 85.94 107 PRO A CA 1
ATOM 822 C C . PRO A 1 107 ? -19.670 -5.953 3.662 1.00 85.94 107 PRO A C 1
ATOM 824 O O . PRO A 1 107 ? -18.489 -5.729 3.893 1.00 85.94 107 PRO A O 1
ATOM 827 N N . VAL A 1 108 ? -20.542 -4.967 3.415 1.00 89.38 108 VAL A N 1
ATOM 828 C CA . VAL A 1 108 ? -20.162 -3.542 3.408 1.00 89.38 108 VAL A CA 1
ATOM 829 C C . VAL A 1 108 ? -19.809 -3.063 4.816 1.00 89.38 108 VAL A C 1
ATOM 831 O O . VAL A 1 108 ? -18.833 -2.345 4.993 1.00 89.38 108 VAL A O 1
ATOM 834 N N . LEU A 1 109 ? -20.574 -3.484 5.824 1.00 94.94 109 LEU A N 1
ATOM 835 C CA . LEU A 1 109 ? -20.318 -3.131 7.222 1.00 94.94 109 LEU A CA 1
ATOM 836 C C . LEU A 1 109 ? -19.060 -3.815 7.762 1.00 94.94 109 LEU A C 1
ATOM 838 O O . LEU A 1 109 ? -18.277 -3.173 8.451 1.00 94.94 109 LEU A O 1
ATOM 842 N N . ILE A 1 110 ? -18.828 -5.083 7.412 1.00 90.44 110 ILE A N 1
ATOM 843 C CA . ILE A 1 110 ? -17.570 -5.771 7.733 1.00 90.44 110 ILE A CA 1
ATOM 844 C C . ILE A 1 110 ? -16.395 -5.014 7.102 1.00 90.44 110 ILE A C 1
ATOM 846 O O . ILE A 1 110 ? -15.424 -4.720 7.791 1.00 90.44 110 ILE A O 1
ATOM 850 N N . ALA A 1 111 ? -16.497 -4.644 5.821 1.00 81.81 111 ALA A N 1
ATOM 851 C CA . ALA A 1 111 ? -15.444 -3.895 5.138 1.00 81.81 111 ALA A CA 1
ATOM 852 C C . ALA A 1 111 ? -15.169 -2.531 5.796 1.00 81.81 111 ALA A C 1
ATOM 854 O O . ALA A 1 111 ? -14.009 -2.159 5.952 1.00 81.81 111 ALA A O 1
ATOM 855 N N . GLU A 1 112 ? -16.206 -1.810 6.230 1.00 94.50 112 GLU A N 1
ATOM 856 C CA . GLU A 1 112 ? -16.040 -0.538 6.945 1.00 94.50 112 GLU A CA 1
ATOM 857 C C . GLU A 1 112 ? -15.385 -0.731 8.324 1.00 94.50 112 GLU A C 1
ATOM 859 O O . GLU A 1 112 ? -14.520 0.054 8.712 1.00 94.50 112 GLU A O 1
ATOM 864 N N . TYR A 1 113 ? -15.730 -1.799 9.053 1.00 96.81 113 TYR A N 1
ATOM 865 C CA . TYR A 1 113 ? -15.059 -2.136 10.313 1.00 96.81 113 TYR A CA 1
ATOM 866 C C . TYR A 1 113 ? -13.574 -2.450 10.094 1.00 96.81 113 TYR A C 1
ATOM 868 O O . TYR A 1 113 ? -12.717 -1.907 10.790 1.00 96.81 113 TYR A O 1
ATOM 876 N N . GLU A 1 114 ? -13.249 -3.278 9.100 1.00 91.00 114 GLU A N 1
ATOM 877 C CA . GLU A 1 114 ? -11.861 -3.612 8.765 1.00 91.00 114 GLU A CA 1
ATOM 878 C C . GLU A 1 114 ? -11.071 -2.374 8.312 1.00 91.00 114 GLU A C 1
ATOM 880 O O . GLU A 1 114 ? -9.919 -2.192 8.710 1.00 91.00 114 GLU A O 1
ATOM 885 N N . LYS A 1 115 ? -11.706 -1.468 7.558 1.00 90.06 115 LYS A N 1
ATOM 886 C CA . LYS A 1 115 ? -11.144 -0.158 7.204 1.00 90.06 115 LYS A CA 1
ATOM 887 C C . LYS A 1 115 ? -10.835 0.675 8.452 1.00 90.06 115 LYS A C 1
ATOM 889 O O . LYS A 1 115 ? -9.743 1.225 8.567 1.00 90.06 115 LYS A O 1
ATOM 894 N N . PHE A 1 116 ? -11.770 0.767 9.400 1.00 96.56 116 PHE A N 1
ATOM 895 C CA . PHE A 1 116 ? -11.536 1.457 10.671 1.00 96.56 116 PHE A CA 1
ATOM 896 C C . PHE A 1 116 ? -10.400 0.821 11.480 1.00 96.56 116 PHE A C 1
ATOM 898 O O . PHE A 1 116 ? -9.551 1.538 12.000 1.00 96.56 116 PHE A O 1
ATOM 905 N N . LYS A 1 117 ? -10.330 -0.512 11.541 1.00 96.12 117 LYS A N 1
ATOM 906 C CA . LYS A 1 117 ? -9.253 -1.224 12.238 1.00 96.12 117 LYS A CA 1
ATOM 907 C C . LYS A 1 117 ? -7.872 -0.906 11.668 1.00 96.12 117 LYS A C 1
ATOM 909 O O . LYS A 1 117 ? -6.936 -0.714 12.443 1.00 96.12 117 LYS A O 1
ATOM 914 N N . LYS A 1 118 ? -7.743 -0.830 10.338 1.00 91.25 118 LYS A N 1
ATOM 915 C CA . LYS A 1 118 ? -6.503 -0.403 9.669 1.00 91.25 118 LYS A CA 1
ATOM 916 C C . LYS A 1 118 ? -6.104 1.010 10.083 1.00 91.25 118 LYS A C 1
ATOM 918 O O . LYS A 1 118 ? -4.993 1.200 10.570 1.00 91.25 118 LYS A O 1
ATOM 923 N N . PHE A 1 119 ? -7.038 1.956 9.981 1.00 95.31 119 PHE A N 1
ATOM 924 C CA . PHE A 1 119 ? -6.825 3.341 10.403 1.00 95.31 119 PHE A CA 1
ATOM 925 C C . PHE A 1 119 ? -6.382 3.428 11.871 1.00 95.31 119 PHE A C 1
ATOM 927 O O . PHE A 1 119 ? -5.333 3.995 12.156 1.00 95.31 119 PHE A O 1
ATOM 934 N N . PHE A 1 120 ? -7.111 2.780 12.784 1.00 96.94 120 PHE A N 1
ATOM 935 C CA . PHE A 1 120 ? -6.774 2.733 14.209 1.00 96.94 120 PHE A CA 1
ATOM 936 C C . PHE A 1 120 ? -5.358 2.197 14.448 1.00 96.94 120 PHE A C 1
ATOM 938 O O . PHE A 1 120 ? -4.563 2.808 15.157 1.00 96.94 120 PHE A O 1
ATOM 945 N N . ASN A 1 121 ? -5.010 1.066 13.830 1.00 95.69 121 ASN A N 1
ATOM 946 C CA . ASN A 1 121 ? -3.672 0.498 13.955 1.00 95.69 121 ASN A CA 1
ATOM 947 C C . ASN A 1 121 ? -2.589 1.452 13.425 1.00 95.69 121 ASN A C 1
ATOM 949 O O . ASN A 1 121 ? -1.527 1.560 14.034 1.00 95.69 121 ASN A O 1
ATOM 953 N N . ALA A 1 122 ? -2.854 2.160 12.328 1.00 95.06 122 ALA A N 1
ATOM 954 C CA . ALA A 1 122 ? -1.926 3.133 11.772 1.00 95.06 122 ALA A CA 1
ATOM 955 C C . ALA A 1 122 ? -1.699 4.329 12.712 1.00 95.06 122 ALA A C 1
ATOM 957 O O . ALA A 1 122 ? -0.554 4.749 12.875 1.00 95.06 122 ALA A O 1
ATOM 958 N N . GLU A 1 123 ? -2.735 4.809 13.414 1.00 95.75 123 GLU A N 1
ATOM 959 C CA . GLU A 1 123 ? -2.580 5.835 14.459 1.00 95.75 123 GLU A CA 1
ATOM 960 C C . GLU A 1 123 ? -1.639 5.358 15.576 1.00 95.75 123 GLU A C 1
ATOM 962 O O . GLU A 1 123 ? -0.733 6.091 15.985 1.00 95.75 123 GLU A O 1
ATOM 967 N N . LEU A 1 124 ? -1.793 4.109 16.036 1.00 96.00 124 LEU A N 1
ATOM 968 C CA . LEU A 1 124 ? -0.920 3.540 17.068 1.00 96.00 124 LEU A CA 1
ATOM 969 C C . LEU A 1 124 ? 0.521 3.391 16.572 1.00 96.00 124 LEU A C 1
ATOM 971 O O . LEU A 1 124 ? 1.464 3.770 17.270 1.00 96.00 124 LEU A O 1
ATOM 975 N N . GLN A 1 125 ? 0.707 2.840 15.371 1.00 94.62 125 GLN A N 1
ATOM 976 C CA . GLN A 1 125 ? 2.029 2.593 14.796 1.00 94.62 125 GLN A CA 1
ATOM 977 C C . GLN A 1 125 ? 2.790 3.895 14.525 1.00 94.62 125 GLN A C 1
ATOM 979 O O . GLN A 1 125 ? 3.993 3.957 14.789 1.00 94.62 125 GLN A O 1
ATOM 984 N N . ALA A 1 126 ? 2.092 4.945 14.085 1.00 95.56 126 ALA A N 1
ATOM 985 C CA . ALA A 1 126 ? 2.679 6.258 13.843 1.00 95.56 126 ALA A CA 1
ATOM 986 C C . ALA A 1 126 ? 3.245 6.921 15.103 1.00 95.56 126 ALA A C 1
ATOM 988 O O . ALA A 1 126 ? 4.192 7.691 15.019 1.00 95.56 126 ALA A O 1
ATOM 989 N N . GLN A 1 127 ? 2.706 6.594 16.277 1.00 93.75 127 GLN A N 1
ATOM 990 C CA . GLN A 1 127 ? 3.179 7.115 17.564 1.00 93.75 127 GLN A CA 1
ATOM 991 C C . GLN A 1 127 ? 4.156 6.176 18.278 1.00 93.75 127 GLN A C 1
ATOM 993 O O . GLN A 1 127 ? 4.674 6.522 19.339 1.00 93.75 127 GLN A O 1
ATOM 998 N N . THR A 1 128 ? 4.386 4.977 17.737 1.00 92.62 128 THR A N 1
ATOM 999 C CA . THR A 1 128 ? 5.187 3.934 18.385 1.00 92.62 128 THR A CA 1
ATOM 1000 C C . THR A 1 128 ? 6.274 3.427 17.444 1.00 92.62 128 THR A C 1
ATOM 1002 O O . THR A 1 128 ? 7.345 4.021 17.365 1.00 92.62 128 THR A O 1
ATOM 1005 N N . LEU A 1 129 ? 6.002 2.353 16.702 1.00 91.50 129 LEU A N 1
ATOM 1006 C CA . LEU A 1 129 ? 6.962 1.633 15.864 1.00 91.50 129 LEU A CA 1
ATOM 1007 C C . LEU A 1 129 ? 7.643 2.511 14.800 1.00 91.50 129 LEU A C 1
ATOM 1009 O O . LEU A 1 129 ? 8.784 2.238 14.419 1.00 91.50 129 LEU A O 1
ATOM 1013 N N . TYR A 1 130 ? 6.943 3.543 14.329 1.00 94.81 130 TYR A N 1
ATOM 1014 C CA . TYR A 1 130 ? 7.372 4.418 13.239 1.00 94.81 130 TYR A CA 1
ATOM 1015 C C . TYR A 1 130 ? 7.434 5.896 13.641 1.00 94.81 130 TYR A C 1
ATOM 1017 O O . TYR A 1 130 ? 7.445 6.763 12.773 1.00 94.81 130 TYR A O 1
ATOM 1025 N N . ALA A 1 131 ? 7.481 6.197 14.943 1.00 93.81 131 ALA A N 1
ATOM 1026 C CA . ALA A 1 131 ? 7.444 7.574 15.440 1.00 93.81 131 ALA A CA 1
ATOM 1027 C C . ALA A 1 131 ? 8.573 8.457 14.886 1.00 93.81 131 ALA A C 1
ATOM 1029 O O . ALA A 1 131 ? 8.353 9.629 14.596 1.00 93.81 131 ALA A O 1
ATOM 1030 N N . GLU A 1 132 ? 9.773 7.896 14.718 1.00 94.44 132 GLU A N 1
ATOM 1031 C CA . GLU A 1 132 ? 10.914 8.626 14.155 1.00 94.44 132 GLU A CA 1
ATOM 1032 C C . GLU A 1 132 ? 10.742 8.879 12.651 1.00 94.44 132 GLU A C 1
ATOM 1034 O O . GLU A 1 132 ? 10.944 9.999 12.186 1.00 94.44 132 GLU A O 1
ATOM 1039 N N . ASP A 1 133 ? 10.305 7.864 11.902 1.00 95.25 133 ASP A N 1
ATOM 1040 C CA . ASP A 1 133 ? 10.092 7.957 10.454 1.00 95.25 133 ASP A CA 1
ATOM 1041 C C . ASP A 1 133 ? 8.940 8.915 10.093 1.00 95.25 133 ASP A C 1
ATOM 1043 O O . ASP A 1 133 ? 8.966 9.565 9.049 1.00 95.25 133 ASP A O 1
ATOM 1047 N N . LEU A 1 134 ? 7.934 9.016 10.968 1.00 95.62 134 LEU A N 1
ATOM 1048 C CA . LEU A 1 134 ? 6.722 9.822 10.798 1.00 95.62 134 LEU A CA 1
ATOM 1049 C C . LEU A 1 134 ? 6.753 11.137 11.591 1.00 95.62 134 LEU A C 1
ATOM 1051 O O . LEU A 1 134 ? 5.716 11.772 11.783 1.00 95.62 134 LEU A O 1
ATOM 1055 N N . ALA A 1 135 ? 7.936 11.593 12.010 1.00 95.31 135 ALA A N 1
ATOM 1056 C CA . ALA A 1 135 ? 8.103 12.809 12.811 1.00 95.31 135 ALA A CA 1
ATOM 1057 C C . ALA A 1 135 ? 7.609 14.103 12.125 1.00 95.31 135 ALA A C 1
ATOM 1059 O O . ALA A 1 135 ? 7.483 15.134 12.780 1.00 95.31 135 ALA A O 1
ATOM 1060 N N . PHE A 1 136 ? 7.307 14.067 10.823 1.00 94.75 136 PHE A N 1
ATOM 1061 C CA . PHE A 1 136 ? 6.667 15.164 10.086 1.00 94.75 136 PHE A CA 1
ATOM 1062 C C . PHE A 1 136 ? 5.161 15.320 10.388 1.00 94.75 136 PHE A C 1
ATOM 1064 O O . PHE A 1 136 ? 4.542 16.294 9.947 1.00 94.75 136 PHE A O 1
ATOM 1071 N N . ILE A 1 137 ? 4.554 14.382 11.126 1.00 94.00 137 ILE A N 1
ATOM 1072 C CA . ILE A 1 137 ? 3.193 14.496 11.660 1.00 94.00 137 ILE A CA 1
ATOM 1073 C C . ILE A 1 137 ? 3.253 15.297 12.970 1.00 94.00 137 ILE A C 1
ATOM 1075 O O . ILE A 1 137 ? 3.549 14.780 14.044 1.00 94.00 137 ILE A O 1
ATOM 1079 N N . ASN A 1 138 ? 2.935 16.586 12.886 1.00 84.38 138 ASN A N 1
ATOM 1080 C CA . ASN A 1 138 ? 3.076 17.578 13.956 1.00 84.38 138 ASN A CA 1
ATOM 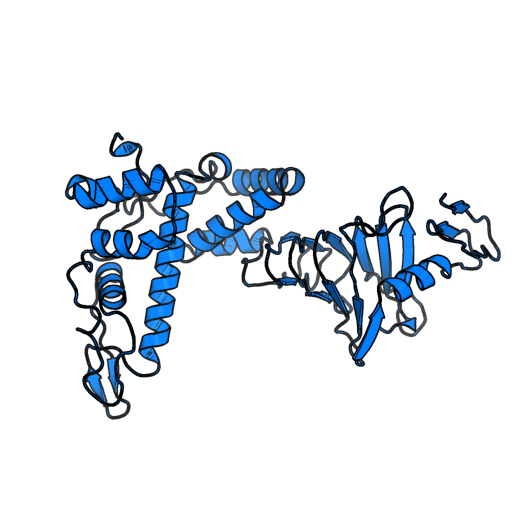1081 C C . ASN A 1 138 ? 1.807 17.743 14.815 1.00 84.38 138 ASN A C 1
ATOM 1083 O O . ASN A 1 138 ? 1.548 18.820 15.359 1.00 84.38 138 ASN A O 1
ATOM 1087 N N . SER A 1 139 ? 0.979 16.705 14.926 1.00 79.06 139 SER A N 1
ATOM 1088 C CA . SER A 1 139 ? -0.301 16.753 15.645 1.00 79.06 139 SER A CA 1
ATOM 1089 C C . SER A 1 139 ? -0.491 15.584 16.595 1.00 79.06 139 SER A C 1
ATOM 1091 O O . SER A 1 139 ? -0.015 14.481 16.346 1.00 79.06 139 SER A O 1
ATOM 1093 N N . SER A 1 140 ? -1.290 15.803 17.638 1.00 79.12 140 SER A N 1
ATOM 1094 C CA . SER A 1 140 ? -1.858 14.714 18.429 1.00 79.12 140 SER A CA 1
ATOM 1095 C C . SER A 1 140 ? -2.975 13.999 17.664 1.00 79.12 140 SER A C 1
ATOM 1097 O O . SER A 1 140 ? -3.834 14.653 17.065 1.00 79.12 140 SER A O 1
ATOM 1099 N N . PHE A 1 141 ? -3.023 12.675 17.789 1.00 85.56 141 PHE A N 1
ATOM 1100 C CA . PHE A 1 141 ? -4.119 11.815 17.333 1.00 85.56 141 PHE A CA 1
ATOM 1101 C C . PHE A 1 141 ? -5.307 11.893 18.309 1.00 85.56 141 PHE A C 1
ATOM 1103 O O . PHE A 1 141 ? -5.639 10.939 19.000 1.00 85.56 141 PHE A O 1
ATOM 1110 N N . SER A 1 142 ? -5.892 13.087 18.424 1.00 81.75 142 SER A N 1
ATOM 1111 C CA . SER A 1 142 ? -7.014 13.408 19.316 1.00 81.75 142 SER A CA 1
ATOM 1112 C C . SER A 1 142 ? -8.056 14.218 18.555 1.00 81.75 142 SER A C 1
ATOM 1114 O O . SER A 1 142 ? -7.694 15.090 17.772 1.00 81.75 142 SER A O 1
ATOM 1116 N N . SER A 1 143 ? -9.342 14.000 18.831 1.00 80.19 143 SER A N 1
ATOM 1117 C CA . SER A 1 143 ? -10.451 14.783 18.262 1.00 80.19 143 SER A CA 1
ATOM 1118 C C . SER A 1 143 ? -10.400 16.280 18.604 1.00 80.19 143 SER A C 1
ATOM 1120 O O . SER A 1 143 ? -11.088 17.080 17.970 1.00 80.19 143 SER A O 1
ATOM 1122 N N . ALA A 1 144 ? -9.577 16.687 19.579 1.00 75.31 144 ALA A N 1
ATOM 1123 C CA . ALA A 1 144 ? -9.317 18.092 19.884 1.00 75.31 144 ALA A CA 1
ATOM 1124 C C . ALA A 1 144 ? -8.410 18.782 18.847 1.00 75.31 144 ALA A C 1
ATOM 1126 O O . ALA A 1 144 ? -8.376 20.016 18.793 1.00 75.31 144 ALA A O 1
ATOM 1127 N N . SER A 1 145 ? -7.669 18.022 18.032 1.00 67.62 145 SER A N 1
ATOM 1128 C CA . SER A 1 145 ? -6.909 18.582 16.917 1.00 67.62 145 SER A CA 1
ATOM 1129 C C . SER A 1 145 ? -7.859 18.935 15.765 1.00 67.62 145 SER A C 1
ATOM 1131 O O . SER A 1 145 ? -8.848 18.250 15.512 1.00 67.62 145 SER A O 1
ATOM 1133 N N . GLN A 1 146 ? -7.585 20.025 15.039 1.00 65.25 146 GLN A N 1
ATOM 1134 C CA . GLN A 1 146 ? -8.329 20.376 13.818 1.00 65.25 146 GLN A CA 1
ATOM 1135 C C . GLN A 1 146 ? -7.875 19.500 12.633 1.00 65.25 146 GLN A C 1
ATOM 1137 O O . GLN A 1 146 ? -7.544 20.008 11.565 1.00 65.25 146 GLN A O 1
ATOM 1142 N N . GLY A 1 147 ? -7.818 18.184 12.843 1.00 70.62 147 GLY A N 1
ATOM 1143 C CA . GLY A 1 147 ? -7.218 17.222 11.925 1.00 70.62 147 GLY A CA 1
ATOM 1144 C C . GLY A 1 147 ? -5.717 17.012 12.144 1.00 70.62 147 GLY A C 1
ATOM 1145 O O . GLY A 1 147 ? -5.080 17.630 13.000 1.00 70.62 147 GLY A O 1
ATOM 1146 N N . MET A 1 148 ? -5.161 16.098 11.348 1.00 83.00 148 MET A N 1
ATOM 1147 C CA . MET A 1 148 ? -3.751 15.723 11.401 1.00 83.00 148 MET A CA 1
ATOM 1148 C C . MET A 1 148 ? -2.894 16.794 10.717 1.00 83.00 148 MET A C 1
ATOM 1150 O O . MET A 1 148 ? -3.014 17.017 9.513 1.00 83.00 148 MET A O 1
ATOM 1154 N N . ALA A 1 149 ? -2.044 17.476 11.483 1.00 87.94 149 ALA A N 1
ATOM 1155 C CA . ALA A 1 149 ? -1.146 18.502 10.962 1.00 87.94 149 ALA A CA 1
ATOM 1156 C C . ALA A 1 149 ? 0.124 17.835 10.428 1.00 87.94 149 ALA A C 1
ATOM 1158 O O . ALA A 1 149 ? 0.849 17.199 11.187 1.00 87.94 149 ALA A O 1
ATOM 1159 N N . ILE A 1 150 ? 0.396 17.985 9.133 1.00 91.50 150 ILE A N 1
ATOM 1160 C CA . ILE A 1 150 ? 1.492 17.295 8.441 1.00 91.50 150 ILE A CA 1
ATOM 1161 C C . ILE A 1 150 ? 2.365 18.327 7.730 1.00 91.50 150 ILE A C 1
ATOM 1163 O O . ILE A 1 150 ? 1.859 19.164 6.979 1.00 91.50 150 ILE A O 1
ATOM 1167 N N . ASP A 1 151 ? 3.677 18.265 7.955 1.00 94.50 151 ASP A N 1
ATOM 1168 C CA . ASP A 1 151 ? 4.656 18.984 7.139 1.00 94.50 151 ASP A CA 1
ATOM 1169 C C . ASP A 1 151 ? 4.940 18.179 5.863 1.00 94.50 151 ASP A C 1
ATOM 1171 O O . ASP A 1 151 ? 5.766 17.268 5.842 1.00 94.50 151 ASP A O 1
ATOM 1175 N N . TYR A 1 152 ? 4.218 18.502 4.788 1.00 88.69 152 TYR A N 1
ATOM 1176 C CA . TYR A 1 152 ? 4.309 17.770 3.522 1.00 88.69 152 TYR A CA 1
ATOM 1177 C C . TYR A 1 152 ? 5.683 17.887 2.842 1.00 88.69 152 TYR A C 1
ATOM 1179 O O . TYR A 1 152 ? 6.095 16.956 2.153 1.00 88.69 152 TYR A O 1
ATOM 1187 N N . ALA A 1 153 ? 6.415 18.988 3.050 1.00 87.94 153 ALA A N 1
ATOM 1188 C CA . ALA A 1 153 ? 7.755 19.148 2.485 1.00 87.94 153 ALA A CA 1
ATOM 1189 C C . ALA A 1 153 ? 8.771 18.259 3.221 1.00 87.94 153 ALA A C 1
ATOM 1191 O O . ALA A 1 153 ? 9.599 17.590 2.591 1.00 87.94 153 ALA A O 1
ATOM 1192 N N . ALA A 1 154 ? 8.673 18.204 4.554 1.00 93.81 154 ALA A N 1
ATOM 1193 C CA . ALA A 1 154 ? 9.456 17.272 5.360 1.00 93.81 154 ALA A CA 1
ATOM 1194 C C . ALA A 1 154 ? 9.092 15.814 5.041 1.00 93.81 154 ALA A C 1
ATOM 1196 O O . ALA A 1 154 ? 9.992 14.996 4.871 1.00 93.81 154 ALA A O 1
ATOM 1197 N N . MET A 1 155 ? 7.800 15.505 4.875 1.00 91.75 155 MET A N 1
ATOM 1198 C CA . MET A 1 155 ? 7.326 14.178 4.473 1.00 91.75 155 MET A CA 1
ATOM 1199 C C . MET A 1 155 ? 7.982 13.717 3.170 1.00 91.75 155 MET A C 1
ATOM 1201 O O . MET A 1 155 ? 8.609 12.661 3.148 1.00 91.75 155 MET A O 1
ATOM 1205 N N . GLN A 1 156 ? 7.907 14.521 2.105 1.00 83.06 156 GLN A N 1
ATOM 1206 C CA . GLN A 1 156 ? 8.500 14.170 0.812 1.00 83.06 156 GLN A CA 1
ATOM 1207 C C . GLN A 1 156 ? 10.010 13.919 0.925 1.00 83.06 156 GLN A C 1
ATOM 1209 O O . GLN A 1 156 ? 10.526 12.932 0.395 1.00 83.06 156 GLN A O 1
ATOM 1214 N N . THR A 1 157 ? 10.716 14.785 1.657 1.00 84.50 157 THR A N 1
ATOM 1215 C CA . THR A 1 157 ? 12.167 14.669 1.860 1.00 84.50 157 THR A CA 1
ATOM 1216 C C . THR A 1 157 ? 12.526 13.383 2.607 1.00 84.50 157 THR A C 1
ATOM 1218 O O . THR A 1 157 ? 13.415 12.644 2.173 1.00 84.50 157 THR A O 1
ATOM 1221 N N . SER A 1 158 ? 11.823 13.091 3.706 1.00 89.56 158 SER A N 1
ATOM 1222 C CA . SER A 1 158 ? 12.052 11.896 4.521 1.00 89.56 158 SER A CA 1
ATOM 1223 C C . SER A 1 158 ? 11.768 10.619 3.741 1.00 89.56 158 SER A C 1
ATOM 1225 O O . SER A 1 158 ? 12.606 9.722 3.734 1.00 89.56 158 SER A O 1
ATOM 1227 N N . LEU A 1 159 ? 10.636 10.549 3.033 1.00 83.44 159 LEU A N 1
ATOM 1228 C CA . LEU A 1 159 ? 10.263 9.363 2.262 1.00 83.44 159 LEU A CA 1
ATOM 1229 C C . LEU A 1 159 ? 11.232 9.105 1.105 1.00 83.44 159 LEU A C 1
ATOM 1231 O O . LEU A 1 159 ? 11.682 7.977 0.942 1.00 83.44 159 LEU A O 1
ATOM 1235 N N . THR A 1 160 ? 11.640 10.143 0.369 1.00 77.88 160 THR A N 1
ATOM 1236 C CA . THR A 1 160 ? 12.628 10.003 -0.718 1.00 77.88 160 THR A CA 1
ATOM 1237 C C . THR A 1 160 ? 13.975 9.508 -0.184 1.00 77.88 160 THR A C 1
ATOM 1239 O O . THR A 1 160 ? 14.594 8.611 -0.751 1.00 77.88 160 THR A O 1
ATOM 1242 N N . THR A 1 161 ? 14.427 10.057 0.946 1.00 82.69 161 THR A N 1
ATOM 1243 C CA . THR A 1 161 ? 15.689 9.644 1.582 1.00 82.69 161 THR A CA 1
ATOM 1244 C C . THR A 1 161 ? 15.617 8.203 2.089 1.00 82.69 161 THR A C 1
ATOM 1246 O O . THR A 1 161 ? 16.563 7.426 1.927 1.00 82.69 161 THR A O 1
ATOM 1249 N N . LEU A 1 162 ? 14.491 7.831 2.699 1.00 81.00 162 LEU A N 1
ATOM 1250 C CA . LEU A 1 162 ? 14.271 6.492 3.226 1.00 81.00 162 LEU A CA 1
ATOM 1251 C C . LEU A 1 162 ? 14.162 5.461 2.099 1.00 81.00 162 LEU A C 1
ATOM 1253 O O . LEU A 1 162 ? 14.753 4.397 2.217 1.00 81.00 162 LEU A O 1
ATOM 1257 N N . ALA A 1 163 ? 13.510 5.793 0.984 1.00 72.50 163 ALA A N 1
ATOM 1258 C CA . ALA A 1 163 ? 13.419 4.918 -0.184 1.00 72.50 163 ALA A CA 1
ATOM 1259 C C . ALA A 1 163 ? 14.796 4.535 -0.744 1.00 72.50 163 ALA A C 1
ATOM 1261 O O . ALA A 1 163 ? 15.028 3.377 -1.072 1.00 72.50 163 ALA A O 1
ATOM 1262 N N . LEU A 1 164 ? 15.733 5.487 -0.790 1.00 71.75 164 LEU A N 1
ATOM 1263 C CA . LEU A 1 164 ? 17.090 5.247 -1.291 1.00 71.75 164 LEU A CA 1
ATOM 1264 C C . LEU A 1 164 ? 17.967 4.441 -0.326 1.00 71.75 164 LEU A C 1
ATOM 1266 O O . LEU A 1 164 ? 18.909 3.781 -0.756 1.00 71.75 164 LEU A O 1
ATOM 1270 N N . SER A 1 165 ? 17.712 4.541 0.979 1.00 78.06 165 SER A N 1
ATOM 1271 C CA . SER A 1 165 ? 18.579 3.957 2.012 1.00 78.06 165 SER A CA 1
ATOM 1272 C C . SER A 1 165 ? 18.041 2.657 2.604 1.00 78.06 165 SER A C 1
ATOM 1274 O O . SER A 1 165 ? 18.822 1.815 3.044 1.00 78.06 165 SER A O 1
ATOM 1276 N N . ASN A 1 166 ? 16.720 2.499 2.645 1.00 72.31 166 ASN A N 1
ATOM 1277 C CA . ASN A 1 166 ? 16.027 1.348 3.202 1.00 72.31 166 ASN A CA 1
ATOM 1278 C C . ASN A 1 166 ? 14.640 1.182 2.540 1.00 72.31 166 ASN A C 1
ATOM 1280 O O . ASN A 1 166 ? 13.614 1.561 3.124 1.00 72.31 166 ASN A O 1
ATOM 1284 N N . PRO A 1 167 ? 14.600 0.620 1.319 1.00 61.72 167 PRO A N 1
ATOM 1285 C CA . PRO A 1 167 ? 13.367 0.474 0.549 1.00 61.72 167 PRO A CA 1
ATOM 1286 C C . PRO A 1 167 ? 12.311 -0.384 1.263 1.00 61.72 167 PRO A C 1
ATOM 1288 O O . PRO A 1 167 ? 11.122 -0.103 1.161 1.00 61.72 167 PRO A O 1
ATOM 1291 N N . ASP A 1 168 ? 12.698 -1.368 2.076 1.00 64.75 168 ASP A N 1
ATOM 1292 C CA . ASP A 1 168 ? 11.726 -2.145 2.859 1.00 64.75 168 ASP A CA 1
ATOM 1293 C C . ASP A 1 168 ? 11.082 -1.326 3.977 1.00 64.75 168 ASP A C 1
ATOM 1295 O O . ASP A 1 168 ? 9.886 -1.452 4.255 1.00 64.75 168 ASP A O 1
ATOM 1299 N N . ARG A 1 169 ? 11.853 -0.436 4.613 1.00 81.62 169 ARG A N 1
ATOM 1300 C CA . ARG A 1 169 ? 11.317 0.454 5.644 1.00 81.62 169 ARG A CA 1
ATOM 1301 C C . ARG A 1 169 ? 10.357 1.474 5.042 1.00 81.62 169 ARG A C 1
ATOM 1303 O O . ARG A 1 169 ? 9.285 1.654 5.616 1.00 81.62 169 ARG A O 1
ATOM 1310 N N . VAL A 1 170 ? 10.678 2.100 3.901 1.00 79.44 170 VAL A N 1
ATOM 1311 C CA . VAL A 1 170 ? 9.782 3.109 3.299 1.00 79.44 170 VAL A CA 1
ATOM 1312 C C . VAL A 1 170 ? 8.415 2.522 2.929 1.00 79.44 170 VAL A C 1
ATOM 1314 O O . VAL A 1 170 ? 7.408 3.210 3.083 1.00 79.44 170 VAL A O 1
ATOM 1317 N N . LYS A 1 171 ? 8.334 1.239 2.550 1.00 69.56 171 LYS A N 1
ATOM 1318 C CA . LYS A 1 171 ? 7.059 0.535 2.293 1.00 69.56 171 LYS A CA 1
ATOM 1319 C C . LYS A 1 171 ? 6.178 0.439 3.532 1.00 69.56 171 LYS A C 1
ATOM 1321 O O . LYS A 1 171 ? 4.979 0.699 3.486 1.00 69.56 171 LYS A O 1
ATOM 1326 N N . LEU A 1 172 ? 6.775 0.091 4.672 1.00 78.31 172 LEU A N 1
ATOM 1327 C CA . LEU A 1 172 ? 6.046 0.022 5.938 1.00 78.31 172 LEU A CA 1
ATOM 1328 C C . LEU A 1 172 ? 5.501 1.402 6.328 1.00 78.31 172 LEU A C 1
ATOM 1330 O O . LEU A 1 172 ? 4.359 1.513 6.768 1.00 78.31 172 LEU A O 1
ATOM 1334 N N . ILE A 1 173 ? 6.295 2.454 6.116 1.00 88.62 173 ILE A N 1
ATOM 1335 C CA . ILE A 1 173 ? 5.892 3.837 6.394 1.00 88.62 173 ILE A CA 1
ATOM 1336 C C . ILE A 1 173 ? 4.778 4.304 5.458 1.00 88.62 173 ILE A C 1
ATOM 1338 O O . ILE A 1 173 ? 3.783 4.860 5.918 1.00 88.62 173 ILE A O 1
ATOM 1342 N N . THR A 1 174 ? 4.911 4.055 4.159 1.00 83.12 174 THR A N 1
ATOM 1343 C CA . THR A 1 174 ? 3.902 4.431 3.158 1.0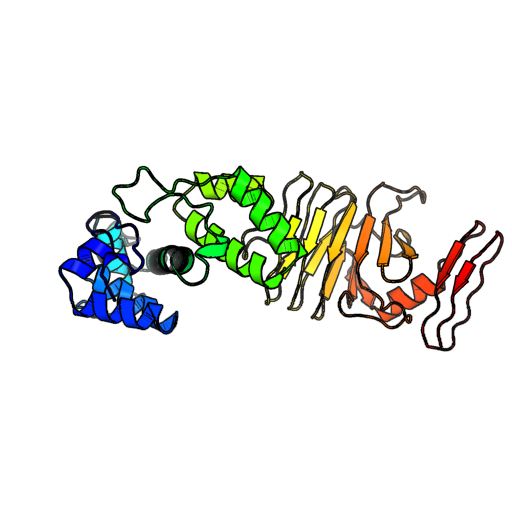0 83.12 174 THR A CA 1
ATOM 1344 C C . THR A 1 174 ? 2.590 3.678 3.365 1.00 83.12 174 THR A C 1
ATOM 1346 O O . THR A 1 174 ? 1.531 4.297 3.294 1.00 83.12 174 THR A O 1
ATOM 1349 N N . SER A 1 175 ? 2.630 2.396 3.746 1.00 81.38 175 SER A N 1
ATOM 1350 C CA . SER A 1 175 ? 1.432 1.649 4.154 1.00 81.38 175 SER A CA 1
ATOM 1351 C C . SER A 1 175 ? 0.725 2.302 5.344 1.00 81.38 175 SER A C 1
ATOM 1353 O O . SER A 1 175 ? -0.497 2.427 5.326 1.00 81.38 175 SER A O 1
ATOM 1355 N N . VAL A 1 176 ? 1.470 2.745 6.362 1.00 92.06 176 VAL A N 1
ATOM 1356 C CA . VAL A 1 176 ? 0.887 3.444 7.517 1.00 92.06 176 VAL A CA 1
ATOM 1357 C C . VAL A 1 176 ? 0.281 4.780 7.097 1.00 92.06 176 VAL A C 1
ATOM 1359 O O . VAL A 1 176 ? -0.825 5.096 7.522 1.00 92.06 176 VAL A O 1
ATOM 1362 N N . LEU A 1 177 ? 0.942 5.548 6.227 1.00 93.00 177 LEU A N 1
ATOM 1363 C CA . LEU A 1 177 ? 0.404 6.813 5.712 1.00 93.00 177 LEU A CA 1
ATOM 1364 C C . LEU A 1 177 ? -0.908 6.623 4.943 1.00 93.00 177 LEU A C 1
ATOM 1366 O O . LEU A 1 177 ? -1.844 7.398 5.139 1.00 93.00 177 LEU A O 1
ATOM 1370 N N . TRP A 1 178 ? -1.003 5.585 4.111 1.00 87.75 178 TRP A N 1
ATOM 1371 C CA . TRP A 1 178 ? -2.233 5.261 3.389 1.00 87.75 178 TRP A CA 1
ATOM 1372 C C . TRP A 1 178 ? -3.359 4.807 4.315 1.00 87.75 178 TRP A C 1
ATOM 1374 O O . TRP A 1 178 ? -4.500 5.244 4.147 1.00 87.75 178 TRP A O 1
ATOM 1384 N N . ASP A 1 179 ? -3.048 4.009 5.336 1.00 91.44 179 ASP A N 1
ATOM 1385 C CA . ASP A 1 179 ? -4.030 3.636 6.352 1.00 91.44 179 ASP A CA 1
ATOM 1386 C C . ASP A 1 179 ? -4.491 4.863 7.165 1.00 91.44 179 ASP A C 1
ATOM 1388 O O . ASP A 1 179 ? -5.685 4.991 7.435 1.00 91.44 179 ASP A O 1
ATOM 1392 N N . LEU A 1 180 ? -3.604 5.822 7.472 1.00 93.88 180 LEU A N 1
ATOM 1393 C CA . LEU A 1 180 ? -3.965 7.120 8.070 1.00 93.88 180 LEU A CA 1
ATOM 1394 C C . LEU A 1 180 ? -4.815 7.996 7.129 1.00 93.88 180 LEU A C 1
ATOM 1396 O O . LEU A 1 180 ? -5.616 8.813 7.591 1.00 93.88 180 LEU A O 1
ATOM 1400 N N . ALA A 1 181 ? -4.673 7.831 5.814 1.00 92.38 181 ALA A N 1
ATOM 1401 C CA . ALA A 1 181 ? -5.433 8.572 4.810 1.00 92.38 181 ALA A CA 1
ATOM 1402 C C . ALA A 1 181 ? -6.887 8.083 4.652 1.00 92.38 181 ALA A C 1
ATOM 1404 O O . ALA A 1 181 ? -7.718 8.822 4.126 1.00 92.38 181 ALA A O 1
ATOM 1405 N N . LEU A 1 182 ? -7.243 6.893 5.160 1.00 89.44 182 LEU A N 1
ATOM 1406 C CA . LEU A 1 182 ? -8.573 6.271 4.996 1.00 89.44 182 LEU A CA 1
ATOM 1407 C C . LEU A 1 182 ? -9.759 7.148 5.444 1.00 89.44 182 LEU A C 1
ATOM 1409 O O . LEU A 1 182 ? -10.872 6.995 4.922 1.00 89.44 182 LEU A O 1
ATOM 1413 N N . TYR A 1 183 ? -9.527 8.049 6.402 1.00 91.12 183 TYR A N 1
ATOM 1414 C CA . TYR A 1 183 ? -10.489 9.056 6.870 1.00 91.12 183 TYR A CA 1
ATOM 1415 C C . TYR A 1 183 ? -9.932 10.489 6.790 1.00 91.12 183 TYR A C 1
ATOM 1417 O O . TYR A 1 183 ? -10.483 11.407 7.396 1.00 91.12 183 TYR A O 1
ATOM 1425 N N . ASN A 1 184 ? -8.857 10.698 6.025 1.00 90.12 184 ASN A N 1
ATOM 1426 C CA . ASN A 1 184 ? -8.219 11.993 5.818 1.00 90.12 184 ASN A CA 1
ATOM 1427 C C . ASN A 1 184 ? -7.997 12.239 4.319 1.00 90.12 184 ASN A C 1
ATOM 1429 O O . ASN A 1 184 ? -6.929 11.970 3.772 1.00 90.12 184 ASN A O 1
ATOM 1433 N N . GLN A 1 185 ? -9.017 12.807 3.671 1.00 88.00 185 GLN A N 1
ATOM 1434 C CA . GLN A 1 185 ? -9.016 13.077 2.231 1.00 88.00 185 GLN A CA 1
ATOM 1435 C C . GLN A 1 185 ? -7.866 13.999 1.792 1.00 88.00 185 GLN A C 1
ATOM 1437 O O . GLN A 1 185 ? -7.364 13.872 0.679 1.00 88.00 185 GLN A O 1
ATOM 1442 N N . GLN A 1 186 ? -7.437 14.933 2.647 1.00 88.88 186 GLN A N 1
ATOM 1443 C CA . GLN A 1 186 ? -6.337 15.833 2.308 1.00 88.88 186 GLN A CA 1
ATOM 1444 C C . GLN A 1 186 ? -5.002 15.084 2.258 1.00 88.88 186 GLN A C 1
ATOM 1446 O O . GLN A 1 186 ? -4.223 15.294 1.331 1.00 88.88 186 GLN A O 1
ATOM 1451 N N . LEU A 1 187 ? -4.747 14.206 3.234 1.00 90.31 187 LEU A N 1
ATOM 1452 C CA . LEU A 1 187 ? -3.564 13.348 3.213 1.00 90.31 187 LEU A CA 1
ATOM 1453 C C . LEU A 1 187 ? -3.609 12.407 2.007 1.00 90.31 187 LEU A C 1
ATOM 1455 O O . LEU A 1 187 ? -2.622 12.303 1.295 1.00 90.31 187 LEU A O 1
ATOM 1459 N N . GLU A 1 188 ? -4.762 11.799 1.728 1.00 86.88 188 GLU A N 1
ATOM 1460 C CA . GLU A 1 188 ? -4.962 10.929 0.564 1.00 86.88 188 GLU A CA 1
ATOM 1461 C C . GLU A 1 188 ? -4.563 11.611 -0.754 1.00 86.88 188 GLU A C 1
ATOM 1463 O O . GLU A 1 188 ? -3.785 11.072 -1.543 1.00 86.88 188 GLU A O 1
ATOM 1468 N N . GLN A 1 189 ? -5.049 12.839 -0.963 1.00 82.69 189 GLN A N 1
ATOM 1469 C CA . GLN A 1 189 ? -4.700 13.652 -2.127 1.00 82.69 189 GLN A CA 1
ATOM 1470 C C . GLN A 1 189 ? -3.198 13.922 -2.190 1.00 82.69 189 GLN A C 1
ATOM 1472 O O . GLN A 1 189 ? -2.604 13.791 -3.252 1.00 82.69 189 GLN A O 1
ATOM 1477 N N . LYS A 1 190 ? -2.566 14.244 -1.058 1.00 84.31 190 LYS A N 1
ATOM 1478 C CA . LYS A 1 190 ? -1.130 14.541 -1.007 1.00 84.31 190 LYS A CA 1
ATOM 1479 C C . LYS A 1 190 ? -0.248 13.319 -1.242 1.00 84.31 190 LYS A C 1
ATOM 1481 O O . LYS A 1 190 ? 0.775 13.453 -1.898 1.00 84.31 190 LYS A O 1
ATOM 1486 N N . LEU A 1 191 ? -0.635 12.143 -0.747 1.00 82.88 191 LEU A N 1
ATOM 1487 C CA . LEU A 1 191 ? 0.071 10.893 -1.045 1.00 82.88 191 LEU A CA 1
ATOM 1488 C C . LEU A 1 191 ? -0.020 10.555 -2.535 1.00 82.88 191 LEU A C 1
ATOM 1490 O O . LEU A 1 191 ? 0.983 10.175 -3.130 1.00 82.88 191 LEU A O 1
ATOM 1494 N N . THR A 1 192 ? -1.192 10.787 -3.136 1.00 73.50 192 THR A N 1
ATOM 1495 C CA . THR A 1 192 ? -1.403 10.625 -4.582 1.00 73.50 192 THR A CA 1
ATOM 1496 C C . THR A 1 192 ? -0.554 11.611 -5.388 1.00 73.50 192 THR A C 1
ATOM 1498 O O . THR A 1 192 ? 0.148 11.196 -6.294 1.00 73.50 192 THR A O 1
ATOM 1501 N N . GLU A 1 193 ? -0.551 12.902 -5.032 1.00 74.12 193 GLU A N 1
ATOM 1502 C CA . GLU A 1 193 ? 0.289 13.930 -5.680 1.00 74.12 193 GLU A CA 1
ATOM 1503 C C . GLU A 1 193 ? 1.796 13.633 -5.575 1.00 74.12 193 GLU A C 1
ATOM 1505 O O . GLU A 1 193 ? 2.585 14.139 -6.366 1.00 74.12 193 GLU A O 1
ATOM 1510 N N . PHE A 1 194 ? 2.215 12.853 -4.578 1.00 70.12 194 PHE A N 1
ATOM 1511 C CA . PHE A 1 194 ? 3.604 12.421 -4.417 1.00 70.12 194 PHE A CA 1
ATOM 1512 C C . PHE A 1 194 ? 3.923 11.117 -5.160 1.00 70.12 194 PHE A C 1
ATOM 1514 O O . PHE A 1 194 ? 5.046 10.629 -5.038 1.00 70.12 194 PHE A O 1
ATOM 1521 N N . GLY A 1 195 ? 2.965 10.546 -5.898 1.00 59.06 195 GLY A N 1
ATOM 1522 C CA . GLY A 1 195 ? 3.129 9.295 -6.641 1.00 59.06 195 GLY A CA 1
ATOM 1523 C C . GLY A 1 195 ? 3.254 8.053 -5.755 1.00 59.06 195 GLY A C 1
ATOM 1524 O O . GLY A 1 195 ? 3.618 6.986 -6.235 1.00 59.06 195 GLY A O 1
ATOM 1525 N N . LEU A 1 196 ? 2.976 8.156 -4.450 1.00 65.06 196 LEU A N 1
ATOM 1526 C CA . LEU A 1 196 ? 3.091 7.024 -3.532 1.00 65.06 196 LEU A CA 1
ATOM 1527 C C . LEU A 1 196 ? 1.891 6.110 -3.738 1.00 65.06 196 LEU A C 1
ATOM 1529 O O . LEU A 1 196 ? 0.829 6.411 -3.214 1.00 65.06 196 LEU A O 1
ATOM 1533 N N . LEU A 1 197 ? 2.022 5.002 -4.463 1.00 53.78 197 LEU A N 1
ATOM 1534 C CA . LEU A 1 197 ? 0.882 4.108 -4.667 1.00 53.78 197 LEU A CA 1
ATOM 1535 C C . LEU A 1 197 ? 0.294 3.597 -3.355 1.00 53.78 197 LEU A C 1
ATOM 1537 O O . LEU A 1 197 ? 0.996 3.320 -2.377 1.00 53.78 197 LEU A O 1
ATOM 1541 N N . ARG A 1 198 ? -1.029 3.441 -3.361 1.00 57.25 198 ARG A N 1
ATOM 1542 C CA . ARG A 1 198 ? -1.716 2.618 -2.374 1.00 57.25 198 ARG A CA 1
ATOM 1543 C C . ARG A 1 198 ? -1.132 1.204 -2.465 1.00 57.25 198 ARG A C 1
ATOM 1545 O O . ARG A 1 198 ? -1.042 0.697 -3.581 1.00 57.25 198 ARG A O 1
ATOM 1552 N N . PRO A 1 199 ? -0.809 0.536 -1.346 1.00 50.94 199 PRO A N 1
ATOM 1553 C CA . PRO A 1 199 ? -0.312 -0.842 -1.373 1.00 50.94 199 PRO A CA 1
ATOM 1554 C C . PRO A 1 199 ? -1.243 -1.822 -2.116 1.00 50.94 199 PRO A C 1
ATOM 1556 O O . PRO A 1 199 ? -0.828 -2.917 -2.461 1.00 50.94 199 PRO A O 1
ATOM 1559 N N . ASP A 1 200 ? -2.506 -1.440 -2.341 1.00 48.16 200 ASP A N 1
ATOM 1560 C CA . ASP A 1 200 ? -3.532 -2.172 -3.083 1.00 48.16 200 ASP A CA 1
ATOM 1561 C C . ASP A 1 200 ? -3.859 -1.607 -4.488 1.00 48.16 200 ASP A C 1
ATOM 1563 O O . ASP A 1 200 ? -4.728 -2.155 -5.169 1.00 48.16 200 ASP A O 1
ATOM 1567 N N . ALA A 1 201 ? -3.202 -0.534 -4.952 1.00 52.28 201 ALA A N 1
ATOM 1568 C CA . ALA A 1 201 ? -3.464 0.093 -6.253 1.00 52.28 201 ALA A CA 1
ATOM 1569 C C . ALA A 1 201 ? -2.172 0.335 -7.049 1.00 52.28 201 ALA A C 1
ATOM 1571 O O . ALA A 1 201 ? -1.622 1.427 -7.080 1.00 52.28 201 ALA A O 1
ATOM 1572 N N . GLY A 1 202 ? -1.746 -0.712 -7.740 1.00 59.59 202 GLY A N 1
ATOM 1573 C CA . GLY A 1 202 ? -0.603 -0.817 -8.639 1.00 59.59 202 GLY A CA 1
ATOM 1574 C C . GLY A 1 202 ? -0.551 0.033 -9.917 1.00 59.59 202 GLY A C 1
ATOM 1575 O O . GLY A 1 202 ? 0.059 -0.398 -10.891 1.00 59.59 202 GLY A O 1
ATOM 1576 N N . PHE A 1 203 ? -1.231 1.179 -9.982 1.00 73.56 203 PHE A N 1
ATOM 1577 C CA . PHE A 1 203 ? -1.333 1.993 -11.202 1.00 73.56 203 PHE A CA 1
ATOM 1578 C C . PHE A 1 203 ? -1.007 3.464 -10.906 1.00 73.56 203 PHE A C 1
ATOM 1580 O O . PHE A 1 203 ? -1.688 4.074 -10.081 1.00 73.56 203 PHE A O 1
ATOM 1587 N N . GLY A 1 204 ? -0.003 4.013 -11.591 1.00 67.69 204 GLY A N 1
ATOM 1588 C CA . GLY A 1 204 ? 0.423 5.416 -11.555 1.00 67.69 204 GLY A CA 1
ATOM 1589 C C . GLY A 1 204 ? -0.492 6.343 -12.357 1.00 67.69 204 GLY A C 1
ATOM 1590 O O . GLY A 1 204 ? -1.533 5.923 -12.881 1.00 67.69 204 GLY A O 1
ATOM 1591 N N . SER A 1 205 ? -0.149 7.624 -12.414 1.00 71.06 205 SER A N 1
ATOM 1592 C CA . SER A 1 205 ? -0.884 8.665 -13.135 1.00 71.06 205 SER A CA 1
ATOM 1593 C C . SER A 1 205 ? -0.306 8.923 -14.538 1.00 71.06 205 SER A C 1
ATOM 1595 O O . SER A 1 205 ? 0.323 8.061 -15.124 1.00 71.06 205 SER A O 1
ATOM 1597 N N . ASP A 1 206 ? -0.601 10.076 -15.146 1.00 76.25 206 ASP A N 1
ATOM 1598 C CA . ASP A 1 206 ? 0.013 10.480 -16.425 1.00 76.25 206 ASP A CA 1
ATOM 1599 C C . ASP A 1 206 ? 1.279 11.356 -16.194 1.00 76.25 206 ASP A C 1
ATOM 1601 O O . ASP A 1 206 ? 1.774 12.000 -17.128 1.00 76.25 206 ASP A O 1
ATOM 1605 N N . GLU A 1 207 ? 1.757 11.447 -14.946 1.00 72.44 207 GLU A N 1
ATOM 1606 C CA . GLU A 1 207 ? 2.959 12.181 -14.530 1.00 72.44 207 GLU A CA 1
ATOM 1607 C C . GLU A 1 207 ? 4.121 11.229 -14.210 1.00 72.44 207 GLU A C 1
ATOM 1609 O O . GLU A 1 207 ? 3.906 10.071 -13.894 1.00 72.44 207 GLU A O 1
ATOM 1614 N N . ALA A 1 208 ? 5.360 11.739 -14.243 1.00 79.88 208 ALA A N 1
ATOM 1615 C CA . ALA A 1 208 ? 6.532 10.955 -13.849 1.00 79.88 208 ALA A CA 1
ATOM 1616 C C . ALA A 1 208 ? 6.557 10.714 -12.329 1.00 79.88 208 ALA A C 1
ATOM 1618 O O . ALA A 1 208 ? 6.667 11.666 -11.549 1.00 79.88 208 ALA A O 1
ATOM 1619 N N . GLU A 1 209 ? 6.511 9.451 -11.921 1.00 73.81 209 GLU A N 1
ATOM 1620 C CA . GLU A 1 209 ? 6.267 9.027 -10.544 1.00 73.81 209 GLU A CA 1
ATOM 1621 C C . GLU A 1 209 ? 7.245 7.945 -10.060 1.00 73.81 209 GLU A C 1
ATOM 1623 O O . GLU A 1 209 ? 8.076 7.407 -10.792 1.00 73.81 209 GLU A O 1
ATOM 1628 N N . THR A 1 210 ? 7.187 7.639 -8.762 1.00 77.19 210 THR A N 1
ATOM 1629 C CA . THR A 1 210 ? 7.892 6.496 -8.173 1.00 77.19 210 THR A CA 1
ATOM 1630 C C . THR A 1 210 ? 6.898 5.590 -7.465 1.00 77.19 210 THR A C 1
ATOM 1632 O O . THR A 1 210 ? 6.335 5.960 -6.437 1.00 77.19 210 THR A O 1
ATOM 1635 N N . LEU A 1 211 ? 6.715 4.394 -8.012 1.00 75.69 211 LEU A N 1
ATOM 1636 C CA . LEU A 1 211 ? 5.751 3.392 -7.592 1.00 75.69 211 LEU A CA 1
ATOM 1637 C C . LEU A 1 211 ? 6.460 2.308 -6.773 1.00 75.69 211 LEU A C 1
ATOM 1639 O O . LEU A 1 211 ? 7.528 1.828 -7.152 1.00 75.69 211 LEU A O 1
ATOM 1643 N N . PHE A 1 212 ? 5.843 1.891 -5.667 1.00 75.12 212 PHE A N 1
ATOM 1644 C CA . PHE A 1 212 ? 6.379 0.858 -4.780 1.00 75.12 212 PHE A CA 1
ATOM 1645 C C . PHE A 1 212 ? 5.374 -0.285 -4.610 1.00 75.12 212 PHE A C 1
ATOM 1647 O O . PHE A 1 212 ? 4.263 -0.065 -4.126 1.00 75.12 212 PHE A O 1
ATOM 1654 N N . GLY A 1 213 ? 5.797 -1.493 -4.969 1.00 73.06 213 GLY A N 1
ATOM 1655 C CA . GLY A 1 213 ? 5.228 -2.759 -4.530 1.00 73.06 213 GLY A CA 1
ATOM 1656 C C . GLY A 1 213 ? 5.590 -3.083 -3.075 1.00 73.06 213 GLY A C 1
ATOM 1657 O O . GLY A 1 213 ? 6.248 -2.313 -2.360 1.00 73.06 213 GLY A O 1
ATOM 1658 N N . ASN A 1 214 ? 5.103 -4.221 -2.604 1.00 68.56 214 ASN A N 1
ATOM 1659 C CA . ASN A 1 214 ? 5.251 -4.755 -1.264 1.00 68.56 214 ASN A CA 1
ATOM 1660 C C . ASN A 1 214 ? 5.959 -6.128 -1.287 1.00 68.56 214 ASN A C 1
ATOM 1662 O O . ASN A 1 214 ? 6.963 -6.276 -1.962 1.00 68.56 214 ASN A O 1
ATOM 1666 N N . ALA A 1 215 ? 5.585 -7.066 -0.414 1.00 74.25 215 ALA A N 1
ATOM 1667 C CA . ALA A 1 215 ? 6.226 -8.388 -0.315 1.00 74.25 215 ALA A CA 1
ATOM 1668 C C . ALA A 1 215 ? 5.316 -9.520 -0.839 1.00 74.25 215 ALA A C 1
ATOM 1670 O O . ALA A 1 215 ? 5.530 -10.696 -0.535 1.00 74.25 215 ALA A O 1
ATOM 1671 N N . GLN A 1 216 ? 4.224 -9.143 -1.498 1.00 77.19 216 GLN A N 1
ATOM 1672 C CA . GLN A 1 216 ? 3.234 -10.020 -2.107 1.00 77.19 216 GLN A CA 1
ATOM 1673 C C . GLN A 1 216 ? 3.289 -9.812 -3.616 1.00 77.19 216 GLN A C 1
ATOM 1675 O O . GLN A 1 216 ? 3.829 -8.820 -4.068 1.00 77.19 216 GLN A O 1
ATOM 1680 N N . ASP A 1 217 ? 2.656 -10.711 -4.362 1.00 83.19 217 ASP A N 1
ATOM 1681 C CA . ASP A 1 217 ? 2.498 -10.575 -5.808 1.00 83.19 217 ASP A CA 1
ATOM 1682 C C . ASP A 1 217 ? 1.763 -9.266 -6.162 1.00 83.19 217 ASP A C 1
ATOM 1684 O O . ASP A 1 217 ? 0.553 -9.138 -5.923 1.00 83.19 217 ASP A O 1
ATOM 1688 N N . ASP A 1 218 ? 2.482 -8.316 -6.752 1.00 82.19 218 ASP A N 1
ATOM 1689 C CA . ASP A 1 218 ? 1.955 -7.015 -7.136 1.00 82.19 218 ASP A CA 1
ATOM 1690 C C . ASP A 1 218 ? 1.730 -6.895 -8.645 1.00 82.19 218 ASP A C 1
ATOM 1692 O O . ASP A 1 218 ? 2.260 -7.629 -9.476 1.00 82.19 218 ASP A O 1
ATOM 1696 N N . ILE A 1 219 ? 0.899 -5.930 -9.027 1.00 86.62 219 ILE A N 1
ATOM 1697 C CA . ILE A 1 219 ? 0.807 -5.459 -10.408 1.00 86.62 219 ILE A CA 1
ATOM 1698 C C . ILE A 1 219 ? 1.298 -4.021 -10.372 1.00 86.62 219 ILE A C 1
ATOM 1700 O O . ILE A 1 219 ? 0.773 -3.256 -9.581 1.00 86.62 219 ILE A O 1
ATOM 1704 N N . LEU A 1 220 ? 2.277 -3.641 -11.184 1.00 89.25 220 LEU A N 1
ATOM 1705 C CA . LEU A 1 220 ? 2.814 -2.283 -11.240 1.00 89.25 220 LEU A CA 1
ATOM 1706 C C . LEU A 1 220 ? 2.700 -1.739 -12.660 1.00 89.25 220 LEU A C 1
ATOM 1708 O O . LEU A 1 220 ? 3.144 -2.366 -13.620 1.00 89.25 220 LEU A O 1
ATOM 1712 N N . GLN A 1 221 ? 2.115 -0.558 -12.802 1.00 90.69 221 GLN A N 1
ATOM 1713 C CA . GLN A 1 221 ? 2.012 0.140 -14.073 1.00 90.69 221 GLN A CA 1
ATOM 1714 C C . GLN A 1 221 ? 2.197 1.642 -13.865 1.00 90.69 221 GLN A C 1
ATOM 1716 O O . GLN A 1 221 ? 1.352 2.254 -13.221 1.00 90.69 221 GLN A O 1
ATOM 1721 N N . GLY A 1 222 ? 3.230 2.229 -14.473 1.00 85.31 222 GLY A N 1
ATOM 1722 C CA . GLY A 1 222 ? 3.475 3.677 -14.457 1.00 85.31 222 GLY A CA 1
ATOM 1723 C C . GLY A 1 222 ? 2.368 4.497 -15.127 1.00 85.31 222 GLY A C 1
ATOM 1724 O O . GLY A 1 222 ? 1.891 5.464 -14.551 1.00 85.31 222 GLY A O 1
ATOM 1725 N N . ASN A 1 223 ? 1.826 3.985 -16.244 1.00 87.56 223 ASN A N 1
ATOM 1726 C CA . ASN A 1 223 ? 1.032 4.736 -17.228 1.00 87.56 223 ASN A CA 1
ATOM 1727 C C . ASN A 1 223 ? 1.924 5.755 -17.943 1.00 87.56 223 ASN A C 1
ATOM 1729 O O . ASN A 1 223 ? 2.995 5.356 -18.371 1.00 87.56 223 ASN A O 1
ATOM 1733 N N . LYS A 1 224 ? 1.483 6.995 -18.198 1.00 87.44 224 LYS A N 1
ATOM 1734 C CA . LYS A 1 224 ? 2.355 7.941 -18.909 1.00 87.44 224 LYS A CA 1
ATOM 1735 C C . LYS A 1 224 ? 3.308 8.588 -17.926 1.00 87.44 224 LYS A C 1
ATOM 1737 O O . LYS A 1 224 ? 2.872 9.055 -16.889 1.00 87.44 224 LYS A O 1
ATOM 1742 N N . GLY A 1 225 ? 4.543 8.792 -18.339 1.00 88.94 225 GLY A N 1
ATOM 1743 C CA . GLY A 1 225 ? 5.529 9.410 -17.475 1.00 88.94 225 GLY A CA 1
ATOM 1744 C C . GLY A 1 225 ? 6.907 8.886 -17.811 1.00 88.94 225 GLY A C 1
ATOM 1745 O O . GLY A 1 225 ? 7.139 8.321 -18.868 1.00 88.94 225 GLY A O 1
ATOM 1746 N N . ASN A 1 226 ? 7.865 9.140 -16.937 1.00 93.38 226 ASN A N 1
ATOM 1747 C CA . ASN A 1 226 ? 9.087 8.349 -16.923 1.00 93.38 226 ASN A CA 1
ATOM 1748 C C . ASN A 1 226 ? 9.179 7.831 -15.500 1.00 93.38 226 ASN A C 1
ATOM 1750 O O . ASN A 1 226 ? 9.644 8.564 -14.619 1.00 93.38 226 ASN A O 1
ATOM 1754 N N . ASP A 1 227 ? 8.666 6.628 -15.283 1.00 92.19 227 ASP A N 1
ATOM 1755 C CA . ASP A 1 227 ? 8.344 6.164 -13.943 1.00 92.19 227 ASP A CA 1
ATOM 1756 C C . ASP A 1 227 ? 9.436 5.278 -13.362 1.00 92.19 227 ASP A C 1
ATOM 1758 O O . ASP A 1 227 ? 10.215 4.638 -14.068 1.00 92.19 227 ASP A O 1
ATOM 1762 N N . LEU A 1 228 ? 9.507 5.246 -12.037 1.00 87.81 228 LEU A N 1
ATOM 1763 C CA . LEU A 1 228 ? 10.408 4.385 -11.286 1.00 87.81 228 LEU A CA 1
ATOM 1764 C C . LEU A 1 228 ? 9.586 3.351 -10.517 1.00 87.81 228 LEU A C 1
ATOM 1766 O O . LEU A 1 228 ? 8.873 3.706 -9.586 1.00 87.81 228 LEU A O 1
ATOM 1770 N N . LEU A 1 229 ? 9.675 2.082 -10.905 1.00 91.69 229 LEU A N 1
ATOM 1771 C CA . LEU A 1 229 ? 8.853 0.985 -10.396 1.00 91.69 229 LEU A CA 1
ATOM 1772 C C . LEU A 1 229 ? 9.704 0.054 -9.525 1.00 91.69 229 LEU A C 1
ATOM 1774 O O . LEU A 1 229 ? 10.663 -0.538 -10.017 1.00 91.69 229 LEU A O 1
ATOM 1778 N N . TYR A 1 230 ? 9.350 -0.091 -8.251 1.00 87.62 230 TYR A N 1
ATOM 1779 C CA . TYR A 1 230 ? 10.004 -1.005 -7.311 1.00 87.62 230 TYR A CA 1
ATOM 1780 C C . TYR A 1 230 ? 9.088 -2.191 -6.985 1.00 87.62 230 TYR A C 1
ATOM 1782 O O . TYR A 1 230 ? 8.188 -2.006 -6.173 1.00 87.62 230 TYR A O 1
ATOM 1790 N N . GLY A 1 231 ? 9.297 -3.378 -7.564 1.00 84.12 231 GLY A N 1
ATOM 1791 C CA . GLY A 1 231 ? 8.483 -4.586 -7.286 1.00 84.12 231 GLY A CA 1
ATOM 1792 C C . GLY A 1 231 ? 8.721 -5.123 -5.894 1.00 84.12 231 GLY A C 1
ATOM 1793 O O . GLY A 1 231 ? 7.886 -4.968 -5.007 1.00 84.12 231 GLY A O 1
ATOM 1794 N N . SER A 1 232 ? 9.980 -5.480 -5.645 1.00 84.00 232 SER A N 1
ATOM 1795 C CA . SER A 1 232 ? 10.509 -5.994 -4.385 1.00 84.00 232 SER A CA 1
ATOM 1796 C C . SER A 1 232 ? 10.435 -7.509 -4.266 1.00 84.00 232 SER A C 1
ATOM 1798 O O . SER A 1 232 ? 11.268 -8.177 -4.853 1.00 84.00 232 SER A O 1
ATOM 1800 N N . ALA A 1 233 ? 9.574 -8.055 -3.407 1.00 81.50 233 ALA A N 1
ATOM 1801 C CA . ALA A 1 233 ? 9.493 -9.494 -3.211 1.00 81.50 233 ALA A CA 1
ATOM 1802 C C . ALA A 1 233 ? 8.076 -9.950 -3.529 1.00 81.50 233 ALA A C 1
ATOM 1804 O O . ALA A 1 233 ? 7.129 -9.284 -3.132 1.00 81.50 233 ALA A O 1
ATOM 1805 N N . GLY A 1 234 ? 7.929 -11.125 -4.124 1.00 85.25 234 GLY A N 1
ATOM 1806 C CA . GLY A 1 234 ? 6.638 -11.571 -4.645 1.00 85.25 234 GLY A CA 1
ATOM 1807 C C . GLY A 1 234 ? 6.791 -11.965 -6.103 1.00 85.25 234 GLY A C 1
ATOM 1808 O O . GLY A 1 234 ? 7.881 -11.902 -6.638 1.00 85.25 234 GLY A O 1
ATOM 1809 N N . ASN A 1 235 ? 5.736 -12.467 -6.734 1.00 91.44 235 ASN A N 1
ATOM 1810 C CA . ASN A 1 235 ? 5.728 -12.657 -8.184 1.00 91.44 235 ASN A CA 1
ATOM 1811 C C . ASN A 1 235 ? 5.032 -11.452 -8.812 1.00 91.44 235 ASN A C 1
ATOM 1813 O O . ASN A 1 235 ? 3.804 -11.437 -8.957 1.00 91.44 235 ASN A O 1
ATOM 1817 N N . ASP A 1 236 ? 5.818 -10.450 -9.168 1.00 93.62 236 ASP A N 1
ATOM 1818 C CA . ASP A 1 236 ? 5.337 -9.148 -9.581 1.00 93.62 236 ASP A CA 1
ATOM 1819 C C . ASP A 1 236 ? 5.055 -9.088 -11.083 1.00 93.62 236 ASP A C 1
ATOM 1821 O O . ASP A 1 236 ? 5.645 -9.769 -11.927 1.00 93.62 236 ASP A O 1
ATOM 1825 N N . THR A 1 237 ? 4.073 -8.271 -11.445 1.00 94.56 237 THR A N 1
ATOM 1826 C CA . THR A 1 237 ? 3.630 -8.059 -12.820 1.00 94.56 237 THR A CA 1
ATOM 1827 C C . THR A 1 237 ? 3.774 -6.596 -13.194 1.00 94.56 237 THR A C 1
ATOM 1829 O O . THR A 1 237 ? 2.922 -5.772 -12.870 1.00 94.56 237 THR A O 1
ATOM 1832 N N . TYR A 1 238 ? 4.792 -6.280 -13.978 1.00 96.50 238 TYR A N 1
ATOM 1833 C CA . TYR A 1 238 ? 4.972 -4.961 -14.569 1.00 96.50 238 TYR A CA 1
ATOM 1834 C C . TYR A 1 238 ? 4.176 -4.862 -15.863 1.00 96.50 238 TYR A C 1
ATOM 1836 O O . TYR A 1 238 ? 4.274 -5.736 -16.723 1.00 96.50 238 TYR A O 1
ATOM 1844 N N . GLN A 1 239 ? 3.382 -3.812 -16.039 1.00 95.44 239 GLN A N 1
ATOM 1845 C CA . GLN A 1 239 ? 2.605 -3.596 -17.258 1.00 95.44 239 GLN A CA 1
ATOM 1846 C C . GLN A 1 239 ? 3.062 -2.329 -17.962 1.00 95.44 239 GLN A C 1
ATOM 1848 O O . GLN A 1 239 ? 3.180 -1.281 -17.339 1.00 95.44 239 GLN A O 1
ATOM 1853 N N . PHE A 1 240 ? 3.252 -2.430 -19.274 1.00 97.62 240 PHE A N 1
ATOM 1854 C CA . PHE A 1 240 ? 3.707 -1.324 -20.108 1.00 97.62 240 PHE A CA 1
ATOM 1855 C C . PHE A 1 240 ? 2.865 -1.224 -21.387 1.00 97.62 240 PHE A C 1
ATOM 1857 O O . PHE A 1 240 ? 2.530 -2.240 -22.017 1.00 97.62 240 PHE A O 1
ATOM 1864 N N . ARG A 1 241 ? 2.520 -0.003 -21.797 1.00 95.19 241 ARG A N 1
ATOM 1865 C CA . ARG A 1 241 ? 1.827 0.325 -23.052 1.00 95.19 241 ARG A CA 1
ATOM 1866 C C . ARG A 1 241 ? 2.670 1.262 -23.905 1.00 95.19 241 ARG A C 1
ATOM 1868 O O . ARG A 1 241 ? 3.511 2.008 -23.433 1.00 95.19 241 ARG A O 1
ATOM 1875 N N . LEU A 1 242 ? 2.414 1.235 -25.205 1.00 96.06 242 LEU A N 1
ATOM 1876 C CA . LEU A 1 242 ? 2.985 2.220 -26.112 1.00 96.06 242 LEU A CA 1
ATOM 1877 C C . LEU A 1 242 ? 2.474 3.621 -25.729 1.00 96.06 242 LEU A C 1
ATOM 1879 O O . LEU A 1 242 ? 1.262 3.820 -25.606 1.00 96.06 242 LEU A O 1
ATOM 1883 N N . GLY A 1 243 ? 3.387 4.577 -25.589 1.00 94.25 243 GLY A N 1
ATOM 1884 C CA . GLY A 1 243 ? 3.139 5.932 -25.107 1.00 94.25 243 GLY A CA 1
ATOM 1885 C C . GLY A 1 243 ? 3.259 6.117 -23.593 1.00 94.25 243 GLY A C 1
ATOM 1886 O O . GLY A 1 243 ? 2.993 7.231 -23.136 1.00 94.25 243 GLY A O 1
ATOM 1887 N N . ASP A 1 244 ? 3.634 5.074 -22.842 1.00 94.75 244 ASP A N 1
ATOM 1888 C CA . ASP A 1 244 ? 3.877 5.162 -21.395 1.00 94.75 244 ASP A CA 1
ATOM 1889 C C . ASP A 1 244 ? 5.173 5.939 -21.087 1.00 94.75 244 ASP A C 1
ATOM 1891 O O . ASP A 1 244 ? 5.250 6.609 -20.069 1.00 94.75 244 ASP A O 1
ATOM 1895 N N . GLY A 1 245 ? 6.128 6.007 -22.024 1.00 97.38 245 GLY A N 1
ATOM 1896 C CA . GLY A 1 245 ? 7.369 6.765 -21.874 1.00 97.38 245 GLY A CA 1
ATOM 1897 C C . GLY A 1 245 ? 8.567 5.893 -21.499 1.00 97.38 245 GLY A C 1
ATOM 1898 O O . GLY A 1 245 ? 8.791 4.837 -22.094 1.00 97.38 245 GLY A O 1
ATOM 1899 N N . SER A 1 246 ? 9.426 6.383 -20.604 1.00 97.88 246 SER A N 1
ATOM 1900 C CA . SER A 1 246 ? 10.711 5.754 -20.274 1.00 97.88 246 SER A CA 1
ATOM 1901 C C . SER A 1 246 ? 10.759 5.301 -18.820 1.00 97.88 246 SER A C 1
ATOM 1903 O O . SER A 1 246 ? 11.304 6.017 -17.974 1.00 97.88 246 SER A O 1
ATOM 1905 N N . ASP A 1 247 ? 10.292 4.084 -18.571 1.00 98.06 247 ASP A N 1
ATOM 1906 C CA . ASP A 1 247 ? 10.167 3.530 -17.224 1.00 98.06 247 ASP A CA 1
ATOM 1907 C C . ASP A 1 247 ? 11.410 2.759 -16.792 1.00 98.06 247 ASP A C 1
ATOM 1909 O O . ASP A 1 247 ? 12.127 2.162 -17.603 1.00 98.06 247 ASP A O 1
ATOM 1913 N N . ARG A 1 248 ? 11.656 2.749 -15.485 1.00 97.31 248 ARG A N 1
ATOM 1914 C CA . ARG A 1 248 ? 12.779 2.082 -14.834 1.00 97.31 248 ARG A CA 1
ATOM 1915 C C . ARG A 1 248 ? 12.275 1.139 -13.756 1.00 97.31 248 ARG A C 1
ATOM 1917 O O . ARG A 1 248 ? 11.629 1.571 -12.811 1.00 97.31 248 ARG A O 1
ATOM 1924 N N . ILE A 1 249 ? 12.618 -0.134 -13.885 1.00 97.38 249 ILE A N 1
ATOM 1925 C CA . ILE A 1 249 ? 12.239 -1.210 -12.977 1.00 97.38 249 ILE A CA 1
ATOM 1926 C C . ILE A 1 249 ? 13.425 -1.570 -12.082 1.00 97.38 249 ILE A C 1
ATOM 1928 O O . ILE A 1 249 ? 14.547 -1.758 -12.562 1.00 97.38 249 ILE A O 1
ATOM 1932 N N . TYR A 1 250 ? 13.138 -1.693 -10.790 1.00 91.81 250 TYR A N 1
ATOM 1933 C CA . TYR A 1 250 ? 13.988 -2.296 -9.775 1.00 91.81 250 TYR A CA 1
ATOM 1934 C C . TYR A 1 250 ? 13.232 -3.439 -9.100 1.00 91.81 250 TYR A C 1
ATOM 1936 O O . TYR A 1 250 ? 12.228 -3.204 -8.428 1.00 91.81 250 TYR A O 1
ATOM 1944 N N . ASP A 1 251 ? 13.760 -4.650 -9.232 1.00 90.81 251 ASP A N 1
ATOM 1945 C CA . ASP A 1 251 ? 13.232 -5.850 -8.582 1.00 90.81 251 ASP A CA 1
ATOM 1946 C C . ASP A 1 251 ? 14.299 -6.521 -7.702 1.00 90.81 251 ASP A C 1
ATOM 1948 O O . ASP A 1 251 ? 15.465 -6.104 -7.718 1.00 90.81 251 ASP A O 1
ATOM 1952 N N . SER A 1 252 ? 13.911 -7.520 -6.908 1.00 82.88 252 SER A N 1
ATOM 1953 C CA . SER A 1 252 ? 14.845 -8.357 -6.162 1.00 82.88 252 SER A CA 1
ATOM 1954 C C . SER A 1 252 ? 14.483 -9.844 -6.065 1.00 82.88 252 SER A C 1
ATOM 1956 O O . SER A 1 252 ? 15.376 -10.678 -6.201 1.00 82.88 252 SER A O 1
ATOM 1958 N N . LEU A 1 253 ? 13.252 -10.246 -5.738 1.00 78.50 253 LEU A N 1
ATOM 1959 C CA . LEU A 1 253 ? 12.971 -11.657 -5.427 1.00 78.50 253 LEU A CA 1
ATOM 1960 C C . LEU A 1 253 ? 11.599 -12.107 -5.913 1.00 78.50 253 LEU A C 1
ATOM 1962 O O . LEU A 1 253 ? 10.600 -11.865 -5.237 1.00 78.50 253 LEU A O 1
ATOM 1966 N N . GLY A 1 254 ? 11.571 -12.940 -6.948 1.00 89.69 254 GLY A N 1
ATOM 1967 C CA . GLY A 1 254 ? 10.293 -13.358 -7.492 1.00 89.69 254 GLY A CA 1
ATOM 1968 C C . GLY A 1 254 ? 10.358 -14.319 -8.657 1.00 89.69 254 GLY A C 1
ATOM 1969 O O . GLY A 1 254 ? 11.378 -14.942 -8.949 1.00 89.69 254 GLY A O 1
ATOM 1970 N N . ASN A 1 255 ? 9.193 -14.497 -9.266 1.00 95.25 255 ASN A N 1
ATOM 1971 C CA . ASN A 1 255 ? 9.058 -14.992 -10.627 1.00 95.25 255 ASN A CA 1
ATOM 1972 C C . ASN A 1 255 ? 8.219 -13.966 -11.380 1.00 95.25 255 ASN A C 1
ATOM 1974 O O . ASN A 1 255 ? 6.999 -14.112 -11.532 1.00 95.25 255 ASN A O 1
ATOM 1978 N N . ASP A 1 256 ? 8.908 -12.919 -11.794 1.00 97.19 256 ASP A N 1
ATOM 1979 C CA . ASP A 1 256 ? 8.364 -11.650 -12.211 1.00 97.19 256 ASP A CA 1
ATOM 1980 C C . ASP A 1 256 ? 8.121 -11.629 -13.717 1.00 97.19 256 ASP A C 1
ATOM 1982 O O . ASP A 1 256 ? 8.707 -12.363 -14.533 1.00 97.19 256 ASP A O 1
ATOM 1986 N N . VAL A 1 257 ? 7.171 -10.792 -14.116 1.00 97.94 257 VAL A N 1
ATOM 1987 C CA . VAL A 1 257 ? 6.754 -10.695 -15.507 1.00 97.94 257 VAL A CA 1
ATOM 1988 C C . VAL A 1 257 ? 6.583 -9.254 -15.945 1.00 97.94 257 VAL A C 1
ATOM 1990 O O . VAL A 1 257 ? 5.799 -8.499 -15.380 1.00 97.94 257 VAL A O 1
ATOM 1993 N N . LEU A 1 258 ? 7.249 -8.896 -17.042 1.00 98.50 258 LEU A N 1
ATOM 1994 C CA . LEU A 1 258 ? 6.944 -7.683 -17.794 1.00 98.50 258 LEU A CA 1
ATOM 1995 C C . LEU A 1 258 ? 5.937 -8.008 -18.902 1.00 98.50 258 LEU A C 1
ATOM 1997 O O . LEU A 1 258 ? 6.185 -8.846 -19.771 1.00 98.50 258 LEU A O 1
ATOM 2001 N N . ILE A 1 259 ? 4.790 -7.341 -18.893 1.00 96.88 259 ILE A N 1
ATOM 2002 C CA . ILE A 1 259 ? 3.717 -7.518 -19.868 1.00 96.88 259 ILE A CA 1
ATOM 2003 C C . ILE A 1 259 ? 3.593 -6.264 -20.729 1.00 96.88 259 ILE A C 1
ATOM 2005 O O . ILE A 1 259 ? 3.163 -5.207 -20.266 1.00 96.88 259 ILE A O 1
ATOM 2009 N N . PHE A 1 260 ? 3.870 -6.415 -22.022 1.00 97.44 260 PHE A N 1
ATOM 2010 C CA . PHE A 1 260 ? 3.530 -5.413 -23.023 1.00 97.44 260 PHE A CA 1
ATOM 2011 C C . PHE A 1 260 ? 2.073 -5.585 -23.455 1.00 97.44 260 PHE A C 1
ATOM 2013 O O . PHE A 1 260 ? 1.703 -6.570 -24.101 1.00 97.44 260 PHE A O 1
ATOM 2020 N N . LEU A 1 261 ? 1.234 -4.616 -23.092 1.00 87.69 261 LEU A N 1
ATOM 2021 C CA . LEU A 1 261 ? -0.212 -4.662 -23.325 1.00 87.69 261 LEU A CA 1
ATOM 2022 C C . LEU A 1 261 ? -0.620 -4.154 -24.714 1.00 87.69 261 LEU A C 1
ATOM 2024 O O . LEU A 1 261 ? -1.682 -4.524 -25.217 1.00 87.69 261 LEU A O 1
ATOM 2028 N N . SER A 1 262 ? 0.203 -3.306 -25.334 1.00 91.25 262 SER A N 1
ATOM 2029 C CA . SER A 1 262 ? -0.056 -2.759 -26.668 1.00 91.25 262 SER A CA 1
ATOM 2030 C C . SER A 1 262 ? 0.292 -3.780 -27.761 1.00 91.25 262 SER A C 1
ATOM 2032 O O . SER A 1 262 ? 1.446 -4.205 -27.832 1.00 91.25 262 SER A O 1
ATOM 2034 N N . PRO A 1 263 ? -0.647 -4.161 -28.652 1.00 91.62 263 PRO A N 1
ATOM 2035 C CA . PRO A 1 263 ? -0.393 -5.120 -29.739 1.00 91.62 263 PRO A CA 1
ATOM 2036 C C . PRO A 1 263 ? 0.617 -4.632 -30.792 1.00 91.62 263 PRO A C 1
ATOM 2038 O O . PRO A 1 263 ? 1.083 -5.414 -31.627 1.00 91.62 263 PRO A O 1
ATOM 2041 N N . GLU A 1 264 ? 0.940 -3.343 -30.780 1.00 95.06 264 GLU A N 1
ATOM 2042 C CA . GLU A 1 264 ? 1.991 -2.721 -31.577 1.00 95.06 264 GLU A CA 1
ATOM 2043 C C . GLU A 1 264 ? 3.395 -3.094 -31.084 1.00 95.06 264 GLU A C 1
ATOM 2045 O O . GLU A 1 264 ? 4.315 -3.179 -31.901 1.00 95.06 264 GLU A O 1
ATOM 2050 N N . ILE A 1 265 ? 3.560 -3.364 -29.784 1.00 96.62 265 ILE A N 1
ATOM 2051 C CA . ILE A 1 265 ? 4.833 -3.795 -29.204 1.00 96.62 265 ILE A CA 1
ATOM 2052 C C . ILE A 1 265 ? 4.965 -5.297 -29.431 1.00 96.62 265 ILE A C 1
ATOM 2054 O O . ILE A 1 265 ? 4.288 -6.112 -28.805 1.00 96.62 265 ILE A O 1
ATOM 2058 N N . LYS A 1 266 ? 5.842 -5.665 -30.361 1.00 95.50 266 LYS A N 1
ATOM 2059 C CA . LYS A 1 266 ? 6.087 -7.052 -30.760 1.00 95.50 266 LYS A CA 1
ATOM 2060 C C . LYS A 1 266 ? 7.537 -7.450 -30.499 1.00 95.50 266 LYS A C 1
ATOM 2062 O O . LYS A 1 266 ? 8.403 -6.577 -30.461 1.00 95.50 266 LYS A O 1
ATOM 2067 N N . PRO A 1 267 ? 7.831 -8.759 -30.412 1.00 95.44 267 PRO A N 1
ATOM 2068 C CA . PRO A 1 267 ? 9.194 -9.275 -30.296 1.00 95.44 267 PRO A CA 1
ATOM 2069 C C . PRO A 1 267 ? 10.213 -8.666 -31.277 1.00 95.44 267 PRO A C 1
ATOM 2071 O O . PRO A 1 267 ? 11.364 -8.452 -30.915 1.00 95.44 267 PRO A O 1
ATOM 2074 N N . ASP A 1 268 ? 9.809 -8.390 -32.520 1.00 94.00 268 ASP A N 1
ATOM 2075 C CA . ASP A 1 268 ? 10.654 -7.814 -33.578 1.00 94.00 268 ASP A CA 1
ATOM 2076 C C . ASP A 1 268 ? 10.763 -6.279 -33.528 1.00 94.00 268 ASP A C 1
ATOM 2078 O O . ASP A 1 268 ? 11.456 -5.685 -34.350 1.00 94.00 268 ASP A O 1
ATOM 2082 N N . ARG A 1 269 ? 10.084 -5.638 -32.570 1.00 96.06 269 ARG A N 1
ATOM 2083 C CA . ARG A 1 269 ? 10.081 -4.184 -32.340 1.00 96.06 269 ARG A CA 1
ATOM 2084 C C . ARG A 1 269 ? 10.891 -3.760 -31.125 1.00 96.06 269 ARG A C 1
ATOM 2086 O O . ARG A 1 269 ? 10.983 -2.568 -30.855 1.00 96.06 269 ARG A O 1
ATOM 2093 N N . LEU A 1 270 ? 11.469 -4.711 -30.398 1.00 96.50 270 LEU A N 1
ATOM 2094 C CA . LEU A 1 270 ? 12.310 -4.430 -29.245 1.00 96.50 270 LEU A CA 1
ATOM 2095 C C . LEU A 1 270 ? 13.783 -4.472 -29.641 1.00 96.50 270 LEU A C 1
ATOM 2097 O O . LEU A 1 270 ? 14.296 -5.511 -30.061 1.00 96.50 270 LEU A O 1
ATOM 2101 N N . ARG A 1 271 ? 14.479 -3.351 -29.441 1.00 94.44 271 ARG A N 1
ATOM 2102 C CA . ARG A 1 271 ? 15.937 -3.274 -29.523 1.00 94.44 271 ARG A CA 1
ATOM 2103 C C . ARG A 1 271 ? 16.526 -3.339 -28.119 1.00 94.44 271 ARG A C 1
ATOM 2105 O O . ARG A 1 271 ? 16.366 -2.410 -27.324 1.00 94.44 271 ARG A O 1
ATOM 2112 N N . LEU A 1 272 ? 17.214 -4.441 -27.839 1.00 95.50 272 LEU A N 1
ATOM 2113 C CA . LEU A 1 272 ? 17.779 -4.722 -26.526 1.00 95.50 272 LEU A CA 1
ATOM 2114 C C . LEU A 1 272 ? 19.240 -4.287 -26.469 1.00 95.50 272 LEU A C 1
ATOM 2116 O O . LEU A 1 272 ? 20.033 -4.646 -27.339 1.00 95.50 272 LEU A O 1
ATOM 2120 N N . THR A 1 273 ? 19.603 -3.562 -25.418 1.00 93.69 273 THR A N 1
ATOM 2121 C CA . THR A 1 273 ? 20.995 -3.216 -25.116 1.00 93.69 273 THR A CA 1
ATOM 2122 C C . THR A 1 273 ? 21.293 -3.479 -23.651 1.00 93.69 273 THR A C 1
ATOM 2124 O O . THR A 1 273 ? 20.394 -3.465 -22.812 1.00 93.69 273 THR A O 1
ATOM 2127 N N . ARG A 1 274 ? 22.566 -3.698 -23.333 1.00 94.44 274 ARG A N 1
ATOM 2128 C CA . ARG A 1 274 ? 23.040 -3.894 -21.965 1.00 94.44 274 ARG A CA 1
ATOM 2129 C C . ARG A 1 274 ? 24.178 -2.933 -21.677 1.00 94.44 274 ARG A C 1
ATOM 2131 O O . ARG A 1 274 ? 25.023 -2.716 -22.540 1.00 94.44 274 ARG A O 1
ATOM 2138 N N . ASP A 1 275 ? 24.204 -2.409 -20.460 1.00 93.38 275 ASP A N 1
ATOM 2139 C CA . ASP A 1 275 ? 25.362 -1.720 -19.898 1.00 93.38 275 ASP A CA 1
ATOM 2140 C C . ASP A 1 275 ? 25.668 -2.323 -18.528 1.00 93.38 275 ASP A C 1
ATOM 2142 O O . ASP A 1 275 ? 24.929 -2.114 -17.567 1.00 93.38 275 ASP A O 1
ATOM 2146 N N . ALA A 1 276 ? 26.724 -3.135 -18.472 1.00 93.38 276 ALA A N 1
ATOM 2147 C CA . ALA A 1 276 ? 27.142 -3.916 -17.310 1.00 93.38 276 ALA A CA 1
ATOM 2148 C C . ALA A 1 276 ? 25.993 -4.701 -16.642 1.00 93.38 276 ALA A C 1
ATOM 2150 O O . ALA A 1 276 ? 25.721 -5.834 -17.035 1.00 93.38 276 ALA A O 1
ATOM 2151 N N . THR A 1 277 ? 25.332 -4.127 -15.641 1.00 95.00 277 THR A N 1
ATOM 2152 C CA . THR A 1 277 ? 24.276 -4.761 -14.837 1.00 95.00 277 THR A CA 1
ATOM 2153 C C . THR A 1 277 ? 22.861 -4.474 -15.347 1.00 95.00 277 THR A C 1
ATOM 2155 O O . THR A 1 277 ? 21.926 -5.189 -14.998 1.00 95.00 277 THR A O 1
ATOM 2158 N N . THR A 1 278 ? 22.694 -3.440 -16.174 1.00 96.50 278 THR A N 1
ATOM 2159 C CA . THR A 1 278 ? 21.389 -2.905 -16.588 1.00 96.50 278 THR A CA 1
ATOM 2160 C C . THR A 1 278 ? 21.026 -3.336 -18.005 1.00 96.50 278 THR A C 1
ATOM 2162 O O . THR A 1 278 ? 21.857 -3.294 -18.919 1.00 96.50 278 THR A O 1
ATOM 2165 N N . VAL A 1 279 ? 19.757 -3.694 -18.202 1.00 97.19 279 VAL A N 1
ATOM 2166 C CA . VAL A 1 279 ? 19.161 -4.032 -19.500 1.00 97.19 279 VAL A CA 1
ATOM 2167 C C . VAL A 1 279 ? 18.205 -2.929 -19.938 1.00 97.19 279 VAL A C 1
ATOM 2169 O O . VAL A 1 279 ? 17.439 -2.398 -19.143 1.00 97.19 279 VAL A O 1
ATOM 2172 N N . TRP A 1 280 ? 18.224 -2.606 -21.226 1.00 97.25 280 TRP A N 1
ATOM 2173 C CA . TRP A 1 280 ? 17.323 -1.639 -21.844 1.00 97.25 280 TRP A CA 1
ATOM 2174 C C . TRP A 1 280 ? 16.531 -2.304 -22.959 1.00 97.25 280 TRP A C 1
ATOM 2176 O O . TRP A 1 280 ? 17.109 -2.956 -23.830 1.00 97.25 280 TRP A O 1
ATOM 2186 N N . LEU A 1 281 ? 15.222 -2.084 -22.965 1.00 97.88 281 LEU A N 1
ATOM 2187 C CA . LEU A 1 281 ? 14.297 -2.508 -24.005 1.00 97.88 281 LEU A CA 1
ATOM 2188 C C . LEU A 1 281 ? 13.757 -1.258 -24.694 1.00 97.88 281 LEU A C 1
ATOM 2190 O O . LEU A 1 281 ? 12.836 -0.621 -24.191 1.00 97.88 281 LEU A O 1
ATOM 2194 N N . ASN A 1 282 ? 14.346 -0.888 -25.830 1.00 97.44 282 ASN A N 1
ATOM 2195 C CA . ASN A 1 282 ? 13.912 0.271 -26.610 1.00 97.44 282 ASN A CA 1
ATOM 2196 C C . ASN A 1 282 ? 12.840 -0.157 -27.615 1.00 97.44 282 ASN A C 1
ATOM 2198 O O . ASN A 1 282 ? 13.026 -1.148 -28.328 1.00 97.44 282 ASN A O 1
ATOM 2202 N N . ILE A 1 283 ? 11.733 0.581 -27.683 1.00 98.31 283 ILE A N 1
ATOM 2203 C CA . ILE A 1 283 ? 10.577 0.215 -28.504 1.00 98.31 283 ILE A CA 1
ATOM 2204 C C . ILE A 1 283 ? 10.613 0.982 -29.824 1.00 98.31 283 ILE A C 1
ATOM 2206 O O . ILE A 1 283 ? 10.678 2.215 -29.853 1.00 98.31 283 ILE A O 1
ATOM 2210 N N . GLN A 1 284 ? 10.532 0.245 -30.928 1.00 97.62 284 GLN A N 1
ATOM 2211 C CA . GLN A 1 284 ? 10.533 0.789 -32.281 1.00 97.62 284 GLN A CA 1
ATOM 2212 C C . GLN A 1 284 ? 9.154 0.708 -32.937 1.00 97.62 284 GLN A C 1
ATOM 2214 O O . GLN A 1 284 ? 8.371 -0.211 -32.697 1.00 97.62 284 GLN A O 1
ATOM 2219 N N . ASP A 1 285 ? 8.864 1.663 -33.814 1.00 95.81 285 ASP A N 1
ATOM 2220 C CA . ASP A 1 285 ? 7.638 1.689 -34.599 1.00 95.81 285 ASP A CA 1
ATOM 2221 C C . ASP A 1 285 ? 7.665 0.658 -35.747 1.00 95.81 285 ASP A C 1
ATOM 2223 O O . ASP A 1 285 ? 8.623 -0.097 -35.954 1.00 95.81 285 ASP A O 1
ATOM 2227 N N . ALA A 1 286 ? 6.599 0.638 -36.554 1.00 94.06 286 ALA A N 1
ATOM 2228 C CA . ALA A 1 286 ? 6.475 -0.255 -37.707 1.00 94.06 286 ALA A CA 1
ATOM 2229 C C . ALA A 1 286 ? 7.581 -0.072 -38.774 1.00 94.06 286 ALA A C 1
ATOM 2231 O O . ALA A 1 286 ? 7.843 -1.004 -39.543 1.00 94.06 286 ALA A O 1
ATOM 2232 N N . ASN A 1 287 ? 8.258 1.076 -38.794 1.00 94.31 287 ASN A N 1
ATOM 2233 C CA . ASN A 1 287 ? 9.328 1.422 -39.729 1.00 94.31 287 ASN A CA 1
ATOM 2234 C C . ASN A 1 287 ? 10.734 1.225 -39.136 1.00 94.31 287 ASN A C 1
ATOM 2236 O O . ASN A 1 287 ? 11.714 1.454 -39.842 1.00 94.31 287 ASN A O 1
ATOM 2240 N N . GLY A 1 288 ? 10.839 0.792 -37.874 1.00 91.56 288 GLY A N 1
ATOM 2241 C CA . GLY A 1 288 ? 12.114 0.618 -37.175 1.00 91.56 288 GLY A CA 1
ATOM 2242 C C . GLY A 1 288 ? 12.685 1.920 -36.607 1.00 91.56 288 GLY A C 1
ATOM 2243 O O . GLY A 1 288 ? 13.882 1.987 -36.336 1.00 91.56 288 GLY A O 1
ATOM 2244 N N . LEU A 1 289 ? 11.863 2.964 -36.462 1.00 94.81 289 LEU A N 1
ATOM 2245 C CA . LEU A 1 289 ? 12.247 4.206 -35.795 1.00 94.81 289 LEU A CA 1
ATOM 2246 C C . LEU A 1 289 ? 11.951 4.107 -34.301 1.00 94.81 289 LEU A C 1
ATOM 2248 O O . LEU A 1 289 ? 10.910 3.580 -33.913 1.00 94.81 289 LEU A O 1
ATOM 2252 N N . ASP A 1 290 ? 12.839 4.645 -33.468 1.00 95.06 290 ASP A N 1
ATOM 2253 C CA . ASP A 1 290 ? 12.617 4.687 -32.024 1.00 95.06 290 ASP A CA 1
ATOM 2254 C C . ASP A 1 290 ? 11.385 5.545 -31.707 1.00 95.06 290 ASP A C 1
ATOM 2256 O O . ASP A 1 290 ? 11.251 6.681 -32.168 1.00 95.06 290 ASP A O 1
ATOM 2260 N N . THR A 1 291 ? 10.482 4.985 -30.908 1.00 97.12 291 THR A N 1
ATOM 2261 C CA . THR A 1 291 ? 9.242 5.656 -30.483 1.00 97.12 291 THR A CA 1
ATOM 2262 C C . THR A 1 291 ? 9.495 6.700 -29.394 1.00 97.12 291 THR A C 1
ATOM 2264 O O . THR A 1 291 ? 8.700 7.620 -29.224 1.00 97.12 291 THR A O 1
ATOM 2267 N N . GLY A 1 292 ? 10.624 6.574 -28.689 1.00 96.25 292 GLY A N 1
ATOM 2268 C CA . GLY A 1 292 ? 10.925 7.291 -27.451 1.00 96.25 292 GLY A CA 1
ATOM 2269 C C . GLY A 1 292 ? 10.581 6.485 -26.198 1.00 96.25 292 GLY A C 1
ATOM 2270 O O . GLY A 1 292 ? 11.146 6.770 -25.143 1.00 96.25 292 GLY A O 1
ATOM 2271 N N . ASP A 1 293 ? 9.744 5.453 -26.335 1.00 98.25 293 ASP A N 1
ATOM 2272 C CA . ASP A 1 293 ? 9.357 4.571 -25.242 1.00 98.25 293 ASP A CA 1
ATOM 2273 C C . ASP A 1 293 ? 10.424 3.502 -24.979 1.00 98.25 293 ASP A C 1
ATOM 2275 O O . ASP A 1 293 ? 11.000 2.914 -25.909 1.00 98.25 293 ASP A O 1
ATOM 2279 N N . ARG A 1 294 ? 10.686 3.229 -23.700 1.00 97.88 294 ARG A N 1
ATOM 2280 C CA . ARG A 1 294 ? 11.644 2.203 -23.278 1.00 97.88 294 ARG A CA 1
ATOM 2281 C C . ARG A 1 294 ? 11.391 1.724 -21.860 1.00 97.88 294 ARG A C 1
ATOM 2283 O O . ARG A 1 294 ? 10.904 2.471 -21.024 1.00 97.88 294 ARG A O 1
ATOM 2290 N N . VAL A 1 295 ? 11.838 0.502 -21.595 1.00 98.56 295 VAL A N 1
ATOM 2291 C CA . VAL A 1 295 ? 11.914 -0.057 -20.243 1.00 98.56 295 VAL A CA 1
ATOM 2292 C C . VAL A 1 295 ? 13.378 -0.302 -19.892 1.00 98.56 295 VAL A C 1
ATOM 2294 O O . VAL A 1 295 ? 14.091 -0.991 -20.625 1.00 98.56 295 VAL A O 1
ATOM 2297 N N . GLN A 1 296 ? 13.832 0.278 -18.787 1.00 98.25 296 GLN A N 1
ATOM 2298 C CA . GLN A 1 296 ? 15.118 0.004 -18.155 1.00 98.25 296 GLN A CA 1
ATOM 2299 C C . GLN A 1 296 ? 14.901 -0.999 -17.022 1.00 98.25 296 GLN A C 1
ATOM 2301 O O . GLN A 1 296 ? 14.051 -0.772 -16.170 1.00 98.25 296 GLN A O 1
ATOM 2306 N N . ILE A 1 297 ? 15.677 -2.077 -16.983 1.00 98.06 297 ILE A N 1
ATOM 2307 C CA . ILE A 1 297 ? 15.668 -3.051 -15.889 1.00 98.06 297 ILE A CA 1
ATOM 2308 C C . ILE A 1 297 ? 17.042 -3.025 -15.238 1.00 98.06 297 ILE A C 1
ATOM 2310 O O . ILE A 1 297 ? 18.050 -3.370 -15.869 1.00 98.06 297 ILE A O 1
ATOM 2314 N N . ASP A 1 298 ? 17.082 -2.577 -13.991 1.00 94.56 298 ASP A N 1
ATOM 2315 C CA . ASP A 1 298 ? 18.316 -2.475 -13.231 1.00 94.56 298 ASP A CA 1
ATOM 2316 C C . ASP A 1 298 ? 18.619 -3.726 -12.432 1.00 94.56 298 ASP A C 1
ATOM 2318 O O . ASP A 1 298 ? 17.728 -4.475 -12.053 1.00 94.56 298 ASP A O 1
ATOM 2322 N N . SER A 1 299 ? 19.912 -3.934 -12.175 1.00 93.88 299 SER A N 1
ATOM 2323 C CA . SER A 1 299 ? 20.408 -5.099 -11.439 1.00 93.88 299 SER A CA 1
ATOM 2324 C C . SER A 1 299 ? 19.952 -6.435 -12.041 1.00 93.88 299 SER A C 1
ATOM 2326 O O . SER A 1 299 ? 19.861 -7.429 -11.330 1.00 93.88 299 SER A O 1
ATOM 2328 N N . PHE A 1 300 ? 19.700 -6.476 -13.355 1.00 95.81 300 PHE A N 1
ATOM 2329 C CA . PHE A 1 300 ? 19.376 -7.711 -14.072 1.00 95.81 300 PHE A CA 1
ATOM 2330 C C . PHE A 1 300 ? 20.568 -8.679 -14.061 1.00 95.81 300 PHE A C 1
ATOM 2332 O O . PHE A 1 300 ? 20.401 -9.896 -13.982 1.00 95.81 300 PHE A O 1
ATOM 2339 N N . PHE A 1 301 ? 21.784 -8.132 -14.151 1.00 95.62 301 PHE A N 1
ATOM 2340 C CA . PHE A 1 301 ? 23.030 -8.882 -14.024 1.00 95.62 301 PHE A CA 1
ATOM 2341 C C . PHE A 1 301 ? 23.878 -8.372 -12.865 1.00 95.62 301 PHE A C 1
ATOM 2343 O O . PHE A 1 301 ? 23.862 -7.183 -12.551 1.00 95.62 301 PHE A O 1
ATOM 2350 N N . ASP A 1 302 ? 24.715 -9.250 -12.329 1.00 93.69 302 ASP A N 1
ATOM 2351 C CA . ASP A 1 302 ? 25.856 -8.891 -11.503 1.00 93.69 302 ASP A CA 1
ATOM 2352 C C . ASP A 1 302 ? 27.004 -8.350 -12.371 1.00 93.69 302 ASP A C 1
ATOM 2354 O O . ASP A 1 302 ? 27.080 -8.561 -13.589 1.00 93.69 302 ASP A O 1
ATOM 2358 N N . PHE A 1 303 ? 27.954 -7.655 -11.739 1.00 90.56 303 PHE A N 1
ATOM 2359 C CA . PHE A 1 303 ? 29.143 -7.135 -12.429 1.00 90.56 303 PHE A CA 1
ATOM 2360 C C . PHE A 1 303 ? 30.037 -8.232 -13.026 1.00 90.56 303 PHE A C 1
ATOM 2362 O O . PHE A 1 303 ? 30.858 -7.926 -13.891 1.00 90.56 303 PHE A O 1
ATOM 2369 N N . ASP A 1 304 ? 29.893 -9.479 -12.578 1.00 91.62 304 ASP A N 1
ATOM 2370 C CA . ASP A 1 304 ? 30.601 -10.649 -13.101 1.00 91.62 304 ASP A CA 1
ATOM 2371 C C . ASP A 1 304 ? 29.866 -11.344 -14.262 1.00 91.62 304 ASP A C 1
ATOM 2373 O O . ASP A 1 304 ? 30.362 -12.330 -14.798 1.00 91.62 304 ASP A O 1
ATOM 2377 N N . GLY A 1 305 ? 28.710 -10.820 -14.678 1.00 91.69 305 GLY A N 1
ATOM 2378 C CA . GLY A 1 305 ? 27.958 -11.319 -15.821 1.00 91.69 305 GLY A CA 1
ATOM 2379 C C . GLY A 1 305 ? 26.876 -12.347 -15.496 1.00 91.69 305 GLY A C 1
ATOM 2380 O O . GLY A 1 305 ? 26.110 -12.675 -16.406 1.00 91.69 305 GLY A O 1
ATOM 2381 N N . ASN A 1 306 ? 26.775 -12.835 -14.254 1.00 93.31 306 ASN A N 1
ATOM 2382 C CA . ASN A 1 306 ? 25.668 -13.697 -13.828 1.00 93.31 306 ASN A CA 1
ATOM 2383 C C . ASN A 1 306 ? 24.344 -12.923 -13.796 1.00 93.31 306 ASN A C 1
ATOM 2385 O O . ASN A 1 306 ? 24.344 -11.704 -13.650 1.00 93.31 306 ASN A O 1
ATOM 2389 N N . VAL A 1 307 ? 23.211 -13.620 -13.938 1.00 93.31 307 VAL A N 1
ATOM 2390 C CA . VAL A 1 307 ? 21.900 -13.019 -13.631 1.00 93.31 307 VAL A CA 1
ATOM 2391 C C . VAL A 1 307 ? 21.809 -12.756 -12.127 1.00 93.31 307 VAL A C 1
ATOM 2393 O O . VAL A 1 307 ? 22.282 -13.576 -11.340 1.00 93.31 307 VAL A O 1
ATOM 2396 N N . ALA A 1 308 ? 21.230 -11.621 -11.753 1.00 92.31 308 ALA A N 1
ATOM 2397 C CA . ALA A 1 308 ? 21.165 -11.144 -10.376 1.00 92.31 308 ALA A CA 1
ATOM 2398 C C . ALA A 1 308 ? 19.716 -11.072 -9.872 1.00 92.31 308 ALA A C 1
ATOM 2400 O O . ALA A 1 308 ? 18.803 -11.602 -10.496 1.00 92.31 308 ALA A O 1
ATOM 2401 N N . GLU A 1 309 ? 19.522 -10.457 -8.708 1.00 86.62 309 GLU A N 1
ATOM 2402 C CA . GLU A 1 309 ? 18.225 -10.347 -8.034 1.00 86.62 309 GLU A CA 1
ATOM 2403 C C . GLU A 1 309 ? 17.218 -9.460 -8.794 1.00 86.62 309 GLU A C 1
ATOM 2405 O O . GLU A 1 309 ? 16.031 -9.735 -8.774 1.00 86.62 309 GLU A O 1
ATOM 2410 N N . GLY A 1 310 ? 17.668 -8.466 -9.569 1.00 88.12 310 GLY A N 1
ATOM 2411 C CA . GLY A 1 310 ? 16.786 -7.636 -10.409 1.00 88.12 310 GLY A CA 1
ATOM 2412 C C . GLY A 1 310 ? 16.349 -8.303 -11.720 1.00 88.12 310 GLY A C 1
ATOM 2413 O O . GLY A 1 310 ? 16.058 -7.617 -12.704 1.00 88.12 310 GLY A O 1
ATOM 2414 N N . LEU A 1 311 ? 16.401 -9.633 -11.784 1.00 94.31 311 LEU A N 1
ATOM 2415 C CA . LEU A 1 311 ? 15.975 -10.417 -12.937 1.00 94.31 311 LEU A CA 1
ATOM 2416 C C . LEU A 1 311 ? 14.466 -10.256 -13.151 1.00 94.31 311 LEU A C 1
ATOM 2418 O O . LEU A 1 311 ? 13.696 -10.258 -12.208 1.00 94.31 311 LEU A O 1
ATOM 2422 N N . ILE A 1 312 ? 14.052 -10.165 -14.416 1.00 97.50 312 ILE A N 1
ATOM 2423 C CA . ILE A 1 312 ? 12.654 -10.372 -14.807 1.00 97.50 312 ILE A CA 1
ATOM 2424 C C . ILE A 1 312 ? 12.585 -11.700 -15.561 1.00 97.50 312 ILE A C 1
ATOM 2426 O O . ILE A 1 312 ? 13.148 -11.835 -16.655 1.00 97.50 312 ILE A O 1
ATOM 2430 N N . GLU A 1 313 ? 11.915 -12.694 -14.980 1.00 97.88 313 GLU A N 1
ATOM 2431 C CA . GLU A 1 313 ? 11.935 -14.088 -15.439 1.00 97.88 313 GLU A CA 1
ATOM 2432 C C . GLU A 1 313 ? 11.269 -14.270 -16.799 1.00 97.88 313 GLU A C 1
ATOM 2434 O O . GLU A 1 313 ? 11.641 -15.170 -17.569 1.00 97.88 313 GLU A O 1
ATOM 2439 N N . SER A 1 314 ? 10.269 -13.441 -17.107 1.00 98.25 314 SER A N 1
ATOM 2440 C CA . SER A 1 314 ? 9.574 -13.518 -18.385 1.00 98.25 314 SER A CA 1
ATOM 2441 C C . SER A 1 314 ? 9.052 -12.188 -18.916 1.00 98.25 314 SER A C 1
ATOM 2443 O O . SER A 1 314 ? 8.653 -11.291 -18.180 1.00 98.25 314 SER A O 1
ATOM 2445 N N . ILE A 1 315 ? 8.990 -12.096 -20.244 1.00 98.62 315 ILE A N 1
ATOM 2446 C CA . ILE A 1 315 ? 8.304 -11.019 -20.959 1.00 98.62 315 ILE A CA 1
ATOM 2447 C C . ILE A 1 315 ? 7.133 -11.617 -21.722 1.00 98.62 315 ILE A C 1
ATOM 2449 O O . ILE A 1 315 ? 7.305 -12.608 -22.434 1.00 98.62 315 ILE A O 1
ATOM 2453 N N . ARG A 1 316 ? 5.946 -11.023 -21.604 1.00 98.00 316 ARG A N 1
ATOM 2454 C CA . ARG A 1 316 ? 4.738 -11.441 -22.330 1.00 98.00 316 ARG A CA 1
ATOM 2455 C C . ARG A 1 316 ? 4.229 -10.326 -23.228 1.00 98.00 316 ARG A C 1
ATOM 2457 O O . ARG A 1 316 ? 4.222 -9.160 -22.845 1.00 98.00 316 ARG A O 1
ATOM 2464 N N . PHE A 1 317 ? 3.759 -10.709 -24.406 1.00 97.38 317 PHE A N 1
ATOM 2465 C CA . PHE A 1 317 ? 3.222 -9.797 -25.409 1.00 97.38 317 PHE A CA 1
ATOM 2466 C C . PHE A 1 317 ? 1.709 -9.976 -25.553 1.00 97.38 317 PHE A C 1
ATOM 2468 O O . PHE A 1 317 ? 1.151 -11.028 -25.229 1.00 97.38 317 PHE A O 1
ATOM 2475 N N . ALA A 1 318 ? 1.038 -8.960 -26.094 1.00 91.69 318 ALA A N 1
ATOM 2476 C CA . ALA A 1 318 ? -0.415 -8.952 -26.268 1.00 91.69 318 ALA A CA 1
ATOM 2477 C C . ALA A 1 318 ? -0.954 -10.075 -27.182 1.00 91.69 318 ALA A C 1
ATOM 2479 O O . ALA A 1 318 ? -2.126 -10.439 -27.082 1.00 91.69 318 ALA A O 1
ATOM 2480 N N . ASP A 1 319 ? -0.122 -10.643 -28.063 1.00 88.62 319 ASP A N 1
ATOM 2481 C CA . ASP A 1 319 ? -0.482 -11.785 -28.918 1.00 88.62 319 ASP A CA 1
ATOM 2482 C C . ASP A 1 319 ? -0.365 -13.150 -28.211 1.00 88.62 319 ASP A C 1
ATOM 2484 O O . ASP A 1 319 ? -0.664 -14.188 -28.806 1.00 88.62 319 ASP A O 1
ATOM 2488 N N . GLY A 1 320 ? 0.043 -13.150 -26.938 1.00 87.12 320 GLY A N 1
ATOM 2489 C CA . GLY A 1 320 ? 0.243 -14.340 -26.118 1.00 87.12 320 GLY A CA 1
ATOM 2490 C C . GLY A 1 320 ? 1.612 -14.999 -26.288 1.00 87.12 320 GLY A C 1
ATOM 2491 O O . GLY A 1 320 ? 1.878 -15.992 -25.610 1.00 87.12 320 GLY A O 1
ATOM 2492 N N . SER A 1 321 ? 2.484 -14.480 -27.158 1.00 95.94 321 SER A N 1
ATOM 2493 C CA . SER A 1 321 ? 3.880 -14.912 -27.200 1.00 95.94 321 SER A CA 1
ATOM 2494 C C . SER A 1 321 ? 4.634 -14.452 -25.948 1.00 95.94 321 SER A C 1
ATOM 2496 O O . SER A 1 321 ? 4.245 -13.495 -25.270 1.00 95.94 321 SER A O 1
ATOM 2498 N N . SER A 1 322 ? 5.717 -15.155 -25.617 1.00 97.44 322 SER A N 1
ATOM 2499 C CA . SER A 1 322 ? 6.532 -14.852 -24.444 1.00 97.44 322 SER A CA 1
ATOM 2500 C C . SER A 1 322 ? 8.009 -15.127 -24.683 1.00 97.44 322 SER A C 1
ATOM 2502 O O . SER A 1 322 ? 8.359 -16.026 -25.450 1.00 97.44 322 SER A O 1
ATOM 2504 N N . TRP A 1 323 ? 8.861 -14.398 -23.974 1.00 98.06 323 TRP A N 1
ATOM 2505 C CA . TRP A 1 323 ? 10.283 -14.684 -23.818 1.00 98.06 323 TRP A CA 1
ATOM 2506 C C . TRP A 1 323 ? 10.557 -15.102 -22.380 1.00 98.06 323 TRP A C 1
ATOM 2508 O O . TRP A 1 323 ? 10.031 -14.498 -21.449 1.00 98.06 323 TRP A O 1
ATOM 2518 N N . SER A 1 324 ? 11.382 -16.127 -22.206 1.00 98.12 324 SER A N 1
ATOM 2519 C CA . SER A 1 324 ? 12.021 -16.421 -20.925 1.00 98.12 324 SER A CA 1
ATOM 2520 C C . SER A 1 324 ? 13.232 -15.513 -20.709 1.00 98.12 324 SER A C 1
ATOM 2522 O O . SER A 1 324 ? 13.762 -14.938 -21.666 1.00 98.12 324 SER A O 1
ATOM 2524 N N . TYR A 1 325 ? 13.740 -15.447 -19.480 1.00 95.50 325 TYR A N 1
ATOM 2525 C CA . TYR A 1 325 ? 15.003 -14.759 -19.214 1.00 95.50 325 TYR A CA 1
ATOM 2526 C C . TYR A 1 325 ? 16.161 -15.311 -20.068 1.00 95.50 325 TYR A C 1
ATOM 2528 O O . TYR A 1 325 ? 17.020 -14.555 -20.513 1.00 95.50 325 TYR A O 1
ATOM 2536 N N . VAL A 1 326 ? 16.159 -16.615 -20.381 1.00 95.50 326 VAL A N 1
ATOM 2537 C CA . VAL A 1 326 ? 17.158 -17.242 -21.264 1.00 95.50 326 VAL A CA 1
ATOM 2538 C C . VAL A 1 326 ? 17.057 -16.687 -22.686 1.00 95.50 326 VAL A C 1
ATOM 2540 O O . VAL A 1 326 ? 18.074 -16.394 -23.314 1.00 95.50 326 VAL A O 1
ATOM 2543 N N . ASP A 1 327 ? 15.839 -16.499 -23.200 1.00 96.44 327 ASP A N 1
ATOM 2544 C CA . ASP A 1 327 ? 15.630 -15.865 -24.505 1.00 96.44 327 ASP A CA 1
ATOM 2545 C C . ASP A 1 327 ? 16.115 -14.412 -24.498 1.00 96.44 327 ASP A C 1
ATOM 2547 O O . ASP A 1 327 ? 16.714 -13.964 -25.478 1.00 96.44 327 ASP A O 1
ATOM 2551 N N . LEU A 1 328 ? 15.891 -13.686 -23.397 1.00 95.62 328 LEU A N 1
ATOM 2552 C CA . LEU A 1 328 ? 16.352 -12.308 -23.233 1.00 95.62 328 LEU A CA 1
ATOM 2553 C C . LEU A 1 328 ? 17.882 -12.221 -23.271 1.00 95.62 328 LEU A C 1
ATOM 2555 O O . LEU A 1 328 ? 18.436 -11.445 -24.050 1.00 95.62 328 LEU A O 1
ATOM 2559 N N . VAL A 1 329 ? 18.562 -13.063 -22.488 1.00 95.38 329 VAL A N 1
ATOM 2560 C CA . VAL A 1 329 ? 20.029 -13.143 -22.442 1.00 95.38 329 VAL A CA 1
ATOM 2561 C C . VAL A 1 329 ? 20.595 -13.469 -23.827 1.00 95.38 329 VAL A C 1
ATOM 2563 O O . VAL A 1 329 ? 21.470 -12.759 -24.318 1.00 95.38 329 VAL A O 1
ATOM 2566 N N . ASN A 1 330 ? 20.041 -14.465 -24.526 1.00 93.94 330 ASN A N 1
ATOM 2567 C CA . ASN A 1 330 ? 20.489 -14.824 -25.876 1.00 93.94 330 ASN A CA 1
ATOM 2568 C C . ASN A 1 330 ? 20.324 -13.679 -26.889 1.00 93.94 330 ASN A C 1
ATOM 2570 O O . ASN A 1 330 ? 21.169 -13.489 -27.770 1.00 93.94 330 ASN A O 1
ATOM 2574 N N . ARG A 1 331 ? 19.242 -12.901 -26.769 1.00 94.31 331 ARG A N 1
ATOM 2575 C CA . ARG A 1 331 ? 18.998 -11.722 -27.612 1.00 94.31 331 ARG A CA 1
ATOM 2576 C C . ARG A 1 331 ? 19.977 -10.592 -27.321 1.00 94.31 331 ARG A C 1
ATOM 2578 O O . ARG A 1 331 ? 20.407 -9.944 -28.267 1.00 94.31 331 ARG A O 1
ATOM 2585 N N . LEU A 1 332 ? 20.356 -10.392 -26.059 1.00 93.88 332 LEU A N 1
ATOM 2586 C CA . LEU A 1 332 ? 21.372 -9.412 -25.661 1.00 93.88 332 LEU A CA 1
ATOM 2587 C C . LEU A 1 332 ? 22.767 -9.763 -26.188 1.00 93.88 332 LEU A C 1
ATOM 2589 O O . LEU A 1 332 ? 23.494 -8.877 -26.618 1.00 93.88 332 LEU A O 1
ATOM 2593 N N . ILE A 1 333 ? 23.131 -11.045 -26.209 1.00 91.38 333 ILE A N 1
ATOM 2594 C CA . ILE A 1 333 ? 24.410 -11.512 -26.779 1.00 91.38 333 ILE A CA 1
ATOM 2595 C C . ILE A 1 333 ? 24.437 -11.315 -28.306 1.00 91.38 333 ILE A C 1
ATOM 2597 O O . ILE A 1 333 ? 25.491 -11.091 -28.901 1.00 91.38 333 ILE A O 1
ATOM 2601 N N . SER A 1 334 ? 23.266 -11.392 -28.943 1.00 88.81 334 SER A N 1
ATOM 2602 C CA . SER A 1 334 ? 23.100 -11.346 -30.401 1.00 88.81 334 SER A CA 1
ATOM 2603 C C . SER A 1 334 ? 22.641 -9.978 -30.929 1.00 88.81 334 SER A C 1
ATOM 2605 O O . SER A 1 334 ? 22.157 -9.907 -32.058 1.00 88.81 334 SER A O 1
ATOM 2607 N N . SER A 1 335 ? 22.737 -8.905 -30.136 1.00 88.12 335 SER A N 1
ATOM 2608 C CA . SER A 1 335 ? 22.169 -7.586 -30.465 1.00 88.12 335 SER A CA 1
ATOM 2609 C C . SER A 1 335 ? 23.083 -6.668 -31.288 1.00 88.12 335 SER A C 1
ATOM 2611 O O . SER A 1 335 ? 22.775 -5.484 -31.433 1.00 88.12 335 SER A O 1
ATOM 2613 N N . SER A 1 336 ? 24.182 -7.192 -31.838 1.00 90.19 336 SER A N 1
ATOM 2614 C CA . SER A 1 336 ? 25.136 -6.404 -32.621 1.00 90.19 336 SER A CA 1
ATOM 2615 C C . SER A 1 336 ? 24.537 -5.814 -33.899 1.00 90.19 336 SER A C 1
ATOM 2617 O O . SER A 1 336 ? 23.617 -6.353 -34.522 1.00 90.19 336 SER A O 1
ATOM 2619 N N . THR A 1 337 ? 25.085 -4.672 -34.291 1.00 90.56 337 THR A N 1
ATOM 2620 C CA . THR A 1 337 ? 24.710 -3.852 -35.438 1.00 90.56 337 THR A CA 1
ATOM 2621 C C . THR A 1 337 ? 25.940 -3.586 -36.310 1.00 90.56 337 THR A C 1
ATOM 2623 O O . THR A 1 337 ? 27.013 -4.094 -36.043 1.00 90.56 337 THR A O 1
ATOM 2626 N N . ALA A 1 338 ? 25.797 -2.835 -37.404 1.00 92.50 338 ALA A N 1
ATOM 2627 C CA . ALA A 1 338 ? 26.944 -2.421 -38.227 1.00 92.50 338 ALA A CA 1
ATOM 2628 C C . ALA A 1 338 ? 27.613 -1.117 -37.731 1.00 92.50 338 ALA A C 1
ATOM 2630 O O . ALA A 1 338 ? 28.401 -0.511 -38.461 1.00 92.50 338 ALA A O 1
ATOM 2631 N N . GLY A 1 339 ? 27.189 -0.609 -36.569 1.00 92.94 339 GLY A N 1
ATOM 2632 C CA . GLY A 1 339 ? 27.755 0.569 -35.918 1.00 92.94 339 GLY A CA 1
ATOM 2633 C C . GLY A 1 339 ? 28.619 0.179 -34.722 1.00 92.94 339 GLY A C 1
ATOM 2634 O O . GLY A 1 339 ? 28.774 -0.990 -34.426 1.00 92.94 339 GLY A O 1
ATOM 2635 N N . ASP A 1 340 ? 29.168 1.171 -34.022 1.00 94.50 340 ASP A N 1
ATOM 2636 C CA . ASP A 1 340 ? 29.996 0.922 -32.838 1.00 94.50 340 ASP A CA 1
ATOM 2637 C C . ASP A 1 340 ? 29.135 0.388 -31.674 1.00 94.50 340 ASP A C 1
ATOM 2639 O O . ASP A 1 340 ? 28.330 1.138 -31.110 1.00 94.50 340 ASP A O 1
ATOM 2643 N N . ASP A 1 341 ? 29.329 -0.877 -31.288 1.00 91.75 341 ASP A N 1
ATOM 2644 C CA . ASP A 1 341 ? 28.537 -1.536 -30.246 1.00 91.75 341 ASP A CA 1
ATOM 2645 C C . ASP A 1 341 ? 29.312 -1.830 -28.952 1.00 91.75 341 ASP A C 1
ATOM 2647 O O . ASP A 1 341 ? 30.538 -1.972 -28.909 1.00 91.75 341 ASP A O 1
ATOM 2651 N N . GLN A 1 342 ? 28.559 -1.963 -27.858 1.00 93.88 342 GLN A N 1
ATOM 2652 C CA . GLN A 1 342 ? 29.054 -2.449 -26.574 1.00 93.88 342 GLN A CA 1
ATOM 2653 C C . GLN A 1 342 ? 28.342 -3.759 -26.233 1.00 93.88 342 GLN A C 1
ATOM 2655 O O . GLN A 1 342 ? 27.140 -3.774 -25.978 1.00 93.88 342 GLN A O 1
ATOM 2660 N N . LEU A 1 343 ? 29.086 -4.863 -26.264 1.00 93.44 343 LEU A N 1
ATOM 2661 C CA . LEU A 1 343 ? 28.549 -6.218 -26.181 1.00 93.44 343 LEU A CA 1
ATOM 2662 C C . LEU A 1 343 ? 29.126 -6.950 -24.976 1.00 93.44 343 LEU A C 1
ATOM 2664 O O . LEU A 1 343 ? 30.325 -6.889 -24.700 1.00 93.44 343 LEU A O 1
ATOM 2668 N N . TYR A 1 344 ? 28.262 -7.687 -24.293 1.00 94.88 344 TYR A N 1
ATOM 2669 C CA . TYR A 1 344 ? 28.584 -8.417 -23.078 1.00 94.88 344 TYR A CA 1
ATOM 2670 C C . TYR A 1 344 ? 28.222 -9.881 -23.262 1.00 94.88 344 TYR A C 1
ATOM 2672 O O . TYR A 1 344 ? 27.095 -10.200 -23.641 1.00 94.88 344 TYR A O 1
ATOM 2680 N N . GLY A 1 345 ? 29.172 -10.756 -22.968 1.00 92.38 345 GLY A N 1
ATOM 2681 C CA . GLY A 1 345 ? 28.900 -12.169 -22.793 1.00 92.38 345 GLY A CA 1
ATOM 2682 C C . GLY A 1 345 ? 28.265 -12.465 -21.440 1.00 92.38 345 GLY A C 1
ATOM 2683 O O . GLY A 1 345 ? 27.847 -11.592 -20.673 1.00 92.38 345 GLY A O 1
ATOM 2684 N N . THR A 1 346 ? 28.252 -13.746 -21.155 1.00 92.25 346 THR A N 1
ATOM 2685 C CA . THR A 1 346 ? 27.879 -14.407 -19.921 1.00 92.25 346 THR A CA 1
ATOM 2686 C C . THR A 1 346 ? 29.120 -15.120 -19.370 1.00 92.25 346 THR A C 1
ATOM 2688 O O . THR A 1 346 ? 30.156 -15.174 -20.037 1.00 92.25 346 THR A O 1
ATOM 2691 N N . PRO A 1 347 ? 29.039 -15.697 -18.164 1.00 92.38 347 PRO A N 1
ATOM 2692 C CA . PRO A 1 347 ? 30.077 -16.587 -17.639 1.00 92.38 347 PRO A CA 1
ATOM 2693 C C . PRO A 1 347 ? 30.175 -17.947 -18.357 1.00 92.38 347 PRO A C 1
ATOM 2695 O O . PRO A 1 347 ? 30.925 -18.818 -17.921 1.00 92.38 347 PRO A O 1
A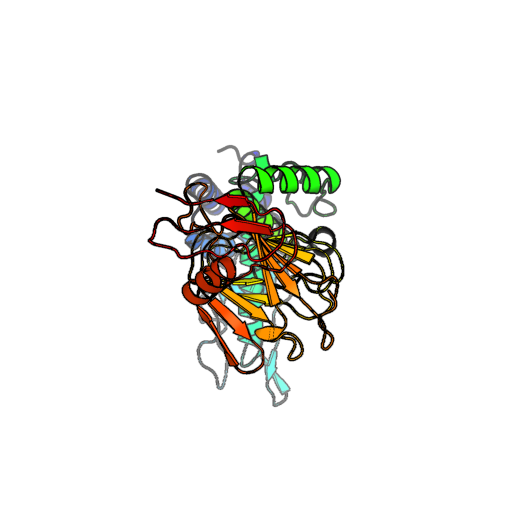TOM 2698 N N . LEU A 1 348 ? 29.385 -18.174 -19.413 1.00 90.81 348 LEU A N 1
ATOM 2699 C CA . LEU A 1 348 ? 29.401 -19.394 -20.219 1.00 90.81 348 LEU A CA 1
ATOM 2700 C C . LEU A 1 348 ? 30.188 -19.199 -21.527 1.00 90.81 348 LEU A C 1
ATOM 2702 O O . LEU A 1 348 ? 30.687 -18.120 -21.842 1.00 90.81 348 LEU A O 1
ATOM 2706 N N . ASP A 1 349 ? 30.290 -20.276 -22.310 1.00 90.75 349 ASP A N 1
ATOM 2707 C CA . ASP A 1 349 ? 30.940 -20.256 -23.621 1.00 90.75 349 ASP A CA 1
ATOM 2708 C C . ASP A 1 349 ? 30.067 -19.540 -24.667 1.00 90.75 349 ASP A C 1
ATOM 2710 O O . ASP A 1 349 ? 29.244 -20.158 -25.351 1.00 90.75 349 ASP A O 1
ATOM 2714 N N . ASP A 1 350 ? 30.286 -18.235 -24.830 1.00 91.44 350 ASP A N 1
ATOM 2715 C CA . ASP A 1 350 ? 29.574 -17.417 -25.811 1.00 91.44 350 ASP A CA 1
ATOM 2716 C C . ASP A 1 350 ? 30.310 -17.253 -27.140 1.00 91.44 350 ASP A C 1
ATOM 2718 O O . ASP A 1 350 ? 31.540 -17.232 -27.237 1.00 91.44 350 ASP A O 1
ATOM 2722 N N . ARG A 1 351 ? 29.523 -17.036 -28.198 1.00 90.56 351 ARG A N 1
ATOM 2723 C CA . ARG A 1 351 ? 30.026 -16.603 -29.501 1.00 90.56 351 ARG A CA 1
ATOM 2724 C C . ARG A 1 351 ? 29.423 -15.254 -29.872 1.00 90.56 351 ARG A C 1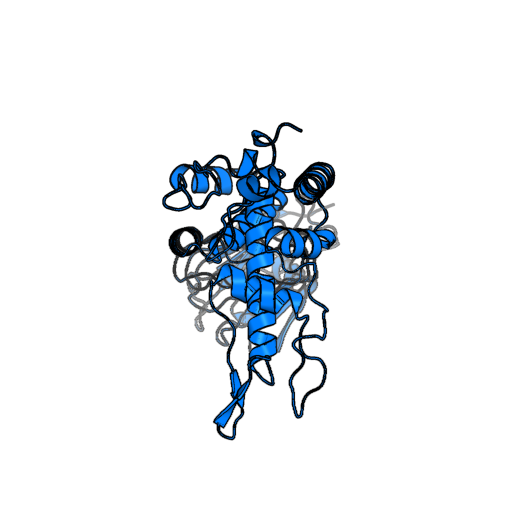
ATOM 2726 O O . ARG A 1 351 ? 28.295 -15.191 -30.349 1.00 90.56 351 ARG A O 1
ATOM 2733 N N . ILE A 1 352 ? 30.220 -14.201 -29.728 1.00 91.12 352 ILE A N 1
ATOM 2734 C CA . ILE A 1 352 ? 29.828 -12.820 -30.033 1.00 91.12 352 ILE A CA 1
ATOM 2735 C C . ILE A 1 352 ? 30.463 -12.382 -31.354 1.00 91.12 352 ILE A C 1
ATOM 2737 O O . ILE A 1 352 ? 31.634 -12.661 -31.618 1.00 91.12 352 ILE A O 1
ATOM 2741 N N . SER A 1 353 ? 29.689 -11.695 -32.193 1.00 91.50 353 SER A N 1
ATOM 2742 C CA . SER A 1 353 ? 30.163 -11.080 -33.435 1.00 91.50 353 SER A CA 1
ATOM 2743 C C . SER A 1 353 ? 29.864 -9.589 -33.397 1.00 91.50 353 SER A C 1
ATOM 2745 O O . SER A 1 353 ? 28.692 -9.232 -33.422 1.00 91.50 353 SER A O 1
ATOM 2747 N N . GLY A 1 354 ? 30.899 -8.746 -33.380 1.00 91.12 354 GLY A N 1
ATOM 2748 C CA . GLY A 1 354 ? 30.754 -7.282 -33.409 1.00 91.12 354 GLY A CA 1
ATOM 2749 C C . GLY A 1 354 ? 30.186 -6.737 -34.724 1.00 91.12 354 GLY A C 1
ATOM 2750 O O . GLY A 1 354 ? 29.480 -5.750 -34.710 1.00 91.12 354 GLY A O 1
ATOM 2751 N N . LEU A 1 355 ? 30.358 -7.483 -35.827 1.00 93.94 355 LEU A N 1
ATOM 2752 C CA . LEU A 1 355 ? 30.060 -7.050 -37.201 1.00 93.94 355 LEU A CA 1
ATOM 2753 C C . LEU A 1 355 ? 30.999 -5.913 -37.657 1.00 93.94 355 LEU A C 1
ATOM 2755 O O . LEU A 1 355 ? 32.213 -6.059 -37.512 1.00 93.94 355 LEU A O 1
ATOM 2759 N N . ASP A 1 356 ? 30.464 -4.887 -38.323 1.00 94.38 356 ASP A N 1
ATOM 2760 C CA . ASP A 1 356 ? 31.206 -3.692 -38.737 1.00 94.38 356 ASP A CA 1
ATOM 2761 C C . ASP A 1 356 ? 31.148 -2.652 -37.608 1.00 94.38 356 ASP A C 1
ATOM 2763 O O . ASP A 1 356 ? 30.177 -2.628 -36.868 1.00 94.38 356 ASP A O 1
ATOM 2767 N N . GLY A 1 357 ? 32.121 -1.741 -37.535 1.00 95.19 357 GLY A N 1
ATOM 2768 C CA . GLY A 1 357 ? 32.186 -0.726 -36.475 1.00 95.19 357 GLY A CA 1
ATOM 2769 C C . GLY A 1 357 ? 33.385 -0.918 -35.546 1.00 95.19 357 GLY A C 1
ATOM 2770 O O . GLY A 1 357 ? 34.227 -1.795 -35.753 1.00 95.19 357 GLY A O 1
ATOM 2771 N N . ASN A 1 358 ? 33.523 -0.033 -34.559 1.00 96.38 358 ASN A N 1
ATOM 2772 C CA . ASN A 1 358 ? 34.527 -0.119 -33.498 1.00 96.38 358 ASN A CA 1
ATOM 2773 C C . ASN A 1 358 ? 33.896 -0.655 -32.209 1.00 96.38 358 ASN A C 1
ATOM 2775 O O . ASN A 1 358 ? 33.572 0.111 -31.297 1.00 96.38 358 ASN A O 1
ATOM 2779 N N . ASP A 1 359 ? 33.771 -1.974 -32.119 1.00 95.38 359 ASP A N 1
ATOM 2780 C CA . ASP A 1 359 ? 33.050 -2.614 -31.019 1.00 95.38 359 ASP A CA 1
ATOM 2781 C C . ASP A 1 359 ? 33.897 -2.827 -29.763 1.00 95.38 359 ASP A C 1
ATOM 2783 O O . ASP A 1 359 ? 35.115 -3.041 -29.806 1.00 95.38 359 ASP A O 1
ATOM 2787 N N . ARG A 1 360 ? 33.220 -2.852 -28.614 1.00 94.88 360 ARG A N 1
ATOM 2788 C CA . ARG A 1 360 ? 33.772 -3.290 -27.329 1.00 94.88 360 ARG A CA 1
ATOM 2789 C C . ARG A 1 360 ? 33.084 -4.569 -26.887 1.00 94.88 360 ARG A C 1
ATOM 2791 O O . ARG A 1 360 ? 31.889 -4.565 -26.611 1.00 94.88 360 ARG A O 1
ATOM 2798 N N . LEU A 1 361 ? 33.852 -5.650 -26.796 1.00 94.00 361 LEU A N 1
ATOM 2799 C CA . LEU A 1 361 ? 33.359 -6.961 -26.384 1.00 94.00 361 LEU A CA 1
ATOM 2800 C C . LEU A 1 361 ? 33.916 -7.303 -25.001 1.00 94.00 361 LEU A C 1
ATOM 2802 O O . LEU A 1 361 ? 35.133 -7.339 -24.808 1.00 94.00 361 LEU A O 1
ATOM 2806 N N . TYR A 1 362 ? 33.022 -7.582 -24.059 1.00 93.38 362 TYR A N 1
ATOM 2807 C CA . TYR A 1 362 ? 33.342 -7.981 -22.693 1.00 93.38 362 TYR A CA 1
ATOM 2808 C C . TYR A 1 362 ? 32.957 -9.445 -22.495 1.00 93.38 362 TYR A C 1
ATOM 2810 O O . TYR A 1 362 ? 31.785 -9.798 -22.588 1.00 93.38 362 TYR A O 1
ATOM 2818 N N . GLY A 1 363 ? 33.948 -10.297 -22.242 1.00 90.38 363 GLY A N 1
ATOM 2819 C CA . GLY A 1 363 ? 33.732 -11.670 -21.784 1.00 90.38 363 GLY A CA 1
ATOM 2820 C C . GLY A 1 363 ? 33.853 -11.762 -20.266 1.00 90.38 363 GLY A C 1
ATOM 2821 O O . GLY A 1 363 ? 34.499 -10.914 -19.645 1.00 90.38 363 GLY A O 1
ATOM 2822 N N . TYR A 1 364 ? 33.271 -12.809 -19.694 1.00 86.94 364 TYR A N 1
ATOM 2823 C CA . TYR A 1 364 ? 33.337 -13.113 -18.267 1.00 86.94 364 TYR A CA 1
ATOM 2824 C C . TYR A 1 364 ? 33.990 -14.484 -18.050 1.00 86.94 364 TYR A C 1
ATOM 2826 O O . TYR A 1 364 ? 34.117 -15.260 -18.998 1.00 86.94 364 TYR A O 1
ATOM 2834 N N . ALA A 1 365 ? 34.510 -14.726 -16.844 1.00 72.00 365 ALA A N 1
ATOM 2835 C CA . ALA A 1 365 ? 35.370 -15.868 -16.523 1.00 72.00 365 ALA A CA 1
ATOM 2836 C C . ALA A 1 365 ? 34.927 -16.589 -15.253 1.00 72.00 365 ALA A C 1
ATOM 2838 O O . ALA A 1 365 ? 34.465 -15.887 -14.324 1.00 72.00 365 ALA A O 1
#

pLDDT: mean 90.22, std 9.03, range [48.16, 98.81]